Protein AF-A0A3M1EHS5-F1 (afdb_monomer)

Mean predicted aligned error: 15.4 Å

pLDDT: mean 73.5, std 22.52, range [25.28, 96.0]

Secondary structure (DSSP, 8-state):
---------------PPPP------PPPPPHHHHHHHHHHHHHHHHHHHHHHHHHHH-GGGGGS-HHHHHHHHHHHHHHHHHHHHHHHT--HHHHHHHHHHHHHHHHHHHHHHHHHHHHHHHHHHHS--HHHHHHHHHHHHHHHHHHHHHHHHHHSPPS--------TTS-SS-TTS----HHHHHHHIIIIIHHHHHHHHTS-HHHHHHHHHHHHHHHHHHHHHHHHHHHTSHHHHHHHHHHHHHHHHS-TTTTTTS-S-------------

Sequence (273 aa):
MGFVLGFTGFLIFRWVAFPSITLAGVDPLKESDIRMVLAVRNTADALRDEEFERISAEEDVKRLPFSETVIRIQYILQKTDEEACSKHGVRVDEYRRKLRRIVNVHERIILETAKEKLREELQRRRSMNDAEISAEAERQRASTEAWFQQIKAKTAPPKGGTPESRNPDIIIQDRKRRAVPKGYVDSLEQIVMQPMREKVASGKWKETFQQSNAARIEEIQGRIRKIDAQLTSPEMRQAALDRPAVLEVLDLQELQELPPSLVEDGSGIGAAE

Foldseek 3Di:
DDDDDDPDDDPPPPDDDDDDPDDDDDAADALVLLVLLVQLVVQLVVQLVVVVVVLVPDPVLVVDDPVVVVVVSLVSSVVSSVVSCVVSVHDSVSSQVSLLLLLLLLVLVVLVVVLVVLVVVLVVLVPQDLVNLVVVLVVVLVVLVVVVVVVCVVPDDDPDDDPPDDPPPPPDPPPPPPPDPPVVVVVCCVPPVVVVVVVSVPPCSSVVSVVVSVVVSVVSVVSSVVSVVVCPDPSNVSSVSNNVNSCVNDPSVNSVVRPNHDDDDDPDDDDDD

Structure (mmCIF, N/CA/C/O backbone):
data_AF-A0A3M1EHS5-F1
#
_entry.id   AF-A0A3M1EHS5-F1
#
loop_
_atom_site.group_PDB
_atom_site.id
_atom_site.type_symbol
_atom_site.label_atom_id
_atom_site.label_alt_id
_atom_site.label_comp_id
_atom_site.label_asym_id
_atom_site.label_entity_id
_atom_site.label_seq_id
_atom_site.pdbx_PDB_ins_code
_atom_site.Cartn_x
_atom_site.Cartn_y
_atom_site.Cartn_z
_atom_site.occupancy
_atom_site.B_iso_or_equiv
_atom_site.auth_seq_id
_atom_site.auth_comp_id
_atom_site.auth_asym_id
_atom_site.auth_atom_id
_atom_site.pdbx_PDB_model_num
ATOM 1 N N . MET A 1 1 ? 24.181 -19.195 -22.601 1.00 31.52 1 MET A N 1
ATOM 2 C CA . MET A 1 1 ? 24.112 -19.564 -21.172 1.00 31.52 1 MET A CA 1
ATOM 3 C C . MET A 1 1 ? 23.950 -18.287 -20.376 1.00 31.52 1 MET A C 1
ATOM 5 O O . MET A 1 1 ? 24.805 -17.418 -20.476 1.00 31.52 1 MET A O 1
ATOM 9 N N . GLY A 1 2 ? 22.792 -18.122 -19.740 1.00 31.62 2 GLY A N 1
ATOM 10 C CA . GLY A 1 2 ? 22.402 -16.889 -19.063 1.00 31.62 2 GLY A CA 1
ATOM 11 C C . GLY A 1 2 ? 22.805 -16.871 -17.593 1.00 31.62 2 GLY A C 1
ATOM 12 O O . GLY A 1 2 ? 22.810 -17.911 -16.947 1.00 31.62 2 GLY A O 1
ATOM 13 N N . PHE A 1 3 ? 23.070 -15.672 -17.080 1.00 25.70 3 PHE A N 1
ATOM 14 C CA . PHE A 1 3 ? 22.908 -15.345 -15.668 1.00 25.70 3 PHE A CA 1
ATOM 15 C C . PHE A 1 3 ? 22.264 -13.962 -15.563 1.00 25.70 3 PHE A C 1
ATOM 17 O O . PHE A 1 3 ? 22.856 -12.931 -15.884 1.00 25.70 3 PHE A O 1
ATOM 24 N N . VAL A 1 4 ? 20.997 -13.990 -15.160 1.00 28.59 4 VAL A N 1
ATOM 25 C CA . VAL A 1 4 ? 20.199 -12.858 -14.701 1.00 28.59 4 VAL A CA 1
ATOM 26 C C . VAL A 1 4 ? 20.479 -12.744 -13.206 1.00 28.59 4 VAL A C 1
ATOM 28 O O . VAL A 1 4 ? 20.116 -13.644 -12.454 1.00 28.59 4 VAL A O 1
ATOM 31 N N . LEU A 1 5 ? 21.135 -11.673 -12.762 1.00 29.03 5 LEU A N 1
ATOM 32 C CA . LEU A 1 5 ? 21.185 -11.330 -11.340 1.00 29.03 5 LEU A CA 1
ATOM 33 C C . LEU A 1 5 ? 20.206 -10.189 -11.100 1.00 29.03 5 LEU A C 1
ATOM 35 O O . LEU A 1 5 ? 20.521 -9.010 -11.251 1.00 29.03 5 LEU A O 1
ATOM 39 N N . GLY A 1 6 ? 18.982 -10.597 -10.775 1.00 25.38 6 GLY A N 1
ATOM 40 C CA . GLY A 1 6 ? 17.976 -9.742 -10.178 1.00 25.38 6 GLY A CA 1
ATOM 41 C C . GLY A 1 6 ? 18.378 -9.407 -8.747 1.00 25.38 6 GLY A C 1
ATOM 42 O O . GLY A 1 6 ? 18.556 -10.290 -7.914 1.00 25.38 6 GLY A O 1
ATOM 43 N N . PHE A 1 7 ? 18.485 -8.116 -8.458 1.00 25.50 7 PHE A N 1
ATOM 44 C CA . PHE A 1 7 ? 18.409 -7.604 -7.097 1.00 25.50 7 PHE A CA 1
ATOM 45 C C . PHE A 1 7 ? 16.929 -7.382 -6.772 1.00 25.50 7 PHE A C 1
ATOM 47 O O . PHE A 1 7 ? 16.398 -6.278 -6.870 1.00 25.50 7 PHE A O 1
ATOM 54 N N . THR A 1 8 ? 16.226 -8.460 -6.431 1.00 30.91 8 THR A N 1
ATOM 55 C CA . THR A 1 8 ? 14.919 -8.365 -5.781 1.00 30.91 8 THR A CA 1
ATOM 56 C C . THR A 1 8 ? 15.144 -8.228 -4.286 1.00 30.91 8 THR A C 1
ATOM 58 O O . THR A 1 8 ? 15.553 -9.178 -3.619 1.00 30.91 8 THR A O 1
ATOM 61 N N . GLY A 1 9 ? 14.878 -7.027 -3.771 1.00 26.64 9 GLY A N 1
ATOM 62 C CA . GLY A 1 9 ? 14.720 -6.785 -2.346 1.00 26.64 9 GLY A CA 1
ATOM 63 C C . GLY A 1 9 ? 13.692 -7.753 -1.767 1.00 26.64 9 GLY A C 1
ATOM 64 O O . GLY A 1 9 ? 12.555 -7.835 -2.234 1.00 26.64 9 GLY A O 1
ATOM 65 N N . PHE A 1 10 ? 14.132 -8.511 -0.773 1.00 25.55 10 PHE A N 1
ATOM 66 C CA . PHE A 1 10 ? 13.340 -9.481 -0.038 1.00 25.55 10 PHE A CA 1
ATOM 67 C C . PHE A 1 10 ? 12.400 -8.720 0.914 1.00 25.55 10 PHE A C 1
ATOM 69 O O . PHE A 1 10 ? 12.723 -8.475 2.071 1.00 25.55 10 PHE A O 1
ATOM 76 N N . LEU A 1 11 ? 11.240 -8.292 0.412 1.00 28.67 11 LEU A N 1
ATOM 77 C CA . LEU A 1 11 ? 10.081 -8.007 1.258 1.00 28.67 11 LEU A CA 1
ATOM 78 C C . LEU A 1 11 ? 9.355 -9.333 1.471 1.00 28.67 11 LEU A C 1
ATOM 80 O O . LEU A 1 11 ? 8.678 -9.838 0.574 1.00 28.67 11 LEU A O 1
ATOM 84 N N . ILE A 1 12 ? 9.529 -9.908 2.659 1.00 28.41 12 ILE A N 1
ATOM 85 C CA . ILE A 1 12 ? 8.776 -11.070 3.128 1.00 28.41 12 ILE A CA 1
ATOM 86 C C . ILE A 1 12 ? 7.333 -10.606 3.371 1.00 28.41 12 ILE A C 1
ATOM 88 O O . ILE A 1 12 ? 6.958 -10.249 4.481 1.00 28.41 12 ILE A O 1
ATOM 92 N N . PHE A 1 13 ? 6.513 -10.583 2.319 1.00 31.09 13 PHE A N 1
ATOM 93 C CA . PHE A 1 13 ? 5.059 -10.577 2.466 1.00 31.09 13 PHE A CA 1
ATOM 94 C C . PHE A 1 13 ? 4.630 -12.014 2.739 1.00 31.09 13 PHE A C 1
ATOM 96 O O . PHE A 1 13 ? 4.484 -12.828 1.827 1.00 31.09 13 PHE A O 1
ATOM 103 N N . ARG A 1 14 ? 4.490 -12.336 4.024 1.00 25.28 14 ARG A N 1
ATOM 104 C CA . ARG A 1 14 ? 3.914 -13.593 4.493 1.00 25.28 14 ARG A CA 1
ATOM 105 C C . ARG A 1 14 ? 2.424 -13.577 4.139 1.00 25.28 14 ARG A C 1
ATOM 107 O O . ARG A 1 14 ? 1.632 -12.912 4.793 1.00 25.28 14 ARG A O 1
ATOM 114 N N . TRP A 1 15 ? 2.068 -14.261 3.054 1.00 34.03 15 TRP A N 1
ATOM 115 C CA . TRP A 1 15 ? 0.682 -14.534 2.687 1.00 34.03 15 TRP A CA 1
ATOM 116 C C . TRP A 1 15 ? 0.094 -15.510 3.703 1.00 34.03 15 TRP A C 1
ATOM 118 O O . TRP A 1 15 ? 0.541 -16.651 3.795 1.00 34.03 15 TRP A O 1
ATOM 128 N N . VAL A 1 16 ? -0.910 -15.064 4.450 1.00 28.17 16 VAL A N 1
ATOM 129 C CA . VAL A 1 16 ? -1.854 -15.962 5.114 1.00 28.17 16 VAL A CA 1
ATOM 130 C C . VAL A 1 16 ? -3.106 -15.966 4.248 1.00 28.17 16 VAL A C 1
ATOM 132 O O . VAL A 1 16 ? -3.658 -14.914 3.932 1.00 28.17 16 VAL A O 1
ATOM 135 N N . ALA A 1 17 ? -3.497 -17.152 3.786 1.00 27.33 17 ALA A N 1
ATOM 136 C CA . ALA A 1 17 ? -4.746 -17.357 3.075 1.00 27.33 17 ALA A CA 1
ATOM 137 C C . ALA A 1 17 ? -5.906 -17.072 4.038 1.00 27.33 17 ALA A C 1
ATOM 139 O O . ALA A 1 17 ? -6.050 -17.746 5.056 1.00 27.33 17 ALA A O 1
ATOM 140 N N . PHE A 1 18 ? -6.706 -16.055 3.727 1.00 34.25 18 PHE A N 1
ATOM 141 C CA . PHE A 1 18 ? -7.906 -15.729 4.486 1.00 34.25 18 PHE A CA 1
ATOM 142 C C . PHE A 1 18 ? -9.071 -16.610 4.022 1.00 34.25 18 PHE A C 1
ATOM 144 O O . PHE A 1 18 ? -9.254 -16.781 2.811 1.00 34.25 18 PHE A O 1
ATOM 151 N N . PRO A 1 19 ? -9.898 -17.135 4.942 1.00 31.27 19 PRO A N 1
ATOM 152 C CA . PRO A 1 19 ? -11.177 -17.704 4.563 1.00 31.27 19 PRO A CA 1
ATOM 153 C C . PRO A 1 19 ? -12.039 -16.579 3.988 1.00 31.27 19 PRO A C 1
ATOM 155 O O . PRO A 1 19 ? -12.263 -15.546 4.621 1.00 31.27 19 PRO A O 1
ATOM 158 N N . SER A 1 20 ? -12.480 -16.769 2.748 1.00 31.52 20 SER A N 1
ATOM 159 C CA . SER A 1 20 ? -13.357 -15.852 2.035 1.00 31.52 20 SER A CA 1
ATOM 160 C C . SER A 1 20 ? -14.689 -15.742 2.776 1.00 31.52 20 SER A C 1
ATOM 162 O O . SER A 1 20 ? -15.567 -16.588 2.617 1.00 31.52 20 SER A O 1
ATOM 164 N N . ILE A 1 21 ? -14.854 -14.697 3.587 1.00 39.91 21 ILE A N 1
ATOM 165 C CA . ILE A 1 21 ? -16.174 -14.307 4.075 1.00 39.91 21 ILE A CA 1
ATOM 166 C C . ILE A 1 21 ? -16.879 -13.653 2.889 1.00 39.91 21 ILE A C 1
ATOM 168 O O . ILE A 1 21 ? -16.675 -12.483 2.572 1.00 39.91 21 ILE A O 1
ATOM 172 N N . THR A 1 22 ? -17.685 -14.444 2.191 1.00 40.56 22 THR A N 1
ATOM 173 C CA . THR A 1 22 ? -18.661 -13.964 1.216 1.00 40.56 22 THR A CA 1
ATOM 174 C C . THR A 1 22 ? -19.605 -12.981 1.905 1.00 40.56 22 THR A C 1
ATOM 176 O O . THR A 1 22 ? -20.510 -13.397 2.625 1.00 40.56 22 THR A O 1
ATOM 179 N N . LEU A 1 23 ? -19.405 -11.679 1.700 1.00 43.47 23 LEU A N 1
ATOM 180 C CA . LEU A 1 23 ? -20.359 -10.650 2.106 1.00 43.47 23 LEU A CA 1
ATOM 181 C C . LEU A 1 23 ? -21.097 -10.133 0.872 1.00 43.47 23 LEU A C 1
ATOM 183 O O . LEU A 1 23 ? -20.563 -9.393 0.048 1.00 43.47 23 LEU A O 1
ATOM 187 N N . ALA A 1 24 ? -22.345 -10.588 0.760 1.00 35.31 24 ALA A N 1
ATOM 188 C CA . ALA A 1 24 ? -23.395 -9.919 0.011 1.00 35.31 24 ALA A CA 1
ATOM 189 C C . ALA A 1 24 ? -23.532 -8.458 0.490 1.00 35.31 24 ALA A C 1
ATOM 191 O O . ALA A 1 24 ? -23.228 -8.162 1.644 1.00 35.31 24 ALA A O 1
ATOM 192 N N . GLY A 1 25 ? -23.960 -7.577 -0.421 1.00 48.78 25 GLY A N 1
ATOM 193 C CA . GLY A 1 25 ? -23.978 -6.113 -0.305 1.00 48.78 25 GLY A CA 1
ATOM 194 C C . GLY A 1 25 ? -24.127 -5.552 1.109 1.00 48.78 25 GLY A C 1
ATOM 195 O O . GLY A 1 25 ? -25.189 -5.648 1.717 1.00 48.78 25 GLY A O 1
ATOM 196 N N . VAL A 1 26 ? -23.051 -4.942 1.603 1.00 67.31 26 VAL A N 1
ATOM 197 C CA . VAL A 1 26 ? -23.036 -4.193 2.859 1.00 67.31 26 VAL A CA 1
ATOM 198 C C . VAL A 1 26 ? -23.202 -2.719 2.523 1.00 67.31 26 VAL A C 1
ATOM 200 O O . VAL A 1 26 ? -22.479 -2.193 1.671 1.00 67.31 26 VAL A O 1
ATOM 203 N N . ASP A 1 27 ? -24.128 -2.055 3.210 1.00 84.56 27 ASP A N 1
ATOM 204 C CA . ASP A 1 27 ? -24.331 -0.614 3.075 1.00 84.56 27 ASP A CA 1
ATOM 205 C C . ASP A 1 27 ? -23.011 0.155 3.273 1.00 84.56 27 ASP A C 1
ATOM 207 O O . ASP A 1 27 ? -22.198 -0.232 4.132 1.00 84.56 27 ASP A O 1
ATOM 211 N N . PRO A 1 28 ? -22.777 1.237 2.506 1.00 89.44 28 PRO A N 1
ATOM 212 C CA . PRO A 1 28 ? -21.617 2.102 2.689 1.00 89.44 28 PRO A CA 1
ATOM 213 C C . PRO A 1 28 ? -21.487 2.593 4.134 1.00 89.44 28 PRO A C 1
ATOM 215 O O . PRO A 1 28 ? -22.490 2.760 4.833 1.00 89.44 28 PRO A O 1
ATOM 218 N N . LEU A 1 29 ? -20.251 2.826 4.584 1.00 92.50 29 LEU A N 1
ATOM 219 C CA . LEU A 1 29 ? -20.015 3.462 5.882 1.00 92.50 29 LEU A CA 1
ATOM 220 C C . LEU A 1 29 ? -20.708 4.825 5.942 1.00 92.50 29 LEU A C 1
ATOM 222 O O . LEU A 1 29 ? -20.673 5.594 4.982 1.00 92.50 29 LEU A O 1
ATOM 226 N N . LYS A 1 30 ? -21.309 5.131 7.091 1.00 93.69 30 LYS A N 1
ATOM 227 C CA . LYS A 1 30 ? -21.865 6.454 7.383 1.00 93.69 30 LYS A CA 1
ATOM 228 C C . LYS A 1 30 ? -20.854 7.293 8.153 1.00 93.69 30 LYS A C 1
ATOM 230 O O . LYS A 1 30 ? -20.001 6.764 8.862 1.00 93.69 30 LYS A O 1
ATOM 235 N N . GLU A 1 31 ? -21.027 8.608 8.116 1.00 92.00 31 GLU A N 1
ATOM 236 C CA . GLU A 1 31 ? -20.248 9.546 8.929 1.00 92.00 31 GLU A CA 1
ATOM 237 C C . GLU A 1 31 ? -20.241 9.165 10.423 1.00 92.00 31 GLU A C 1
ATOM 239 O O . GLU A 1 31 ? -19.197 9.155 11.076 1.00 92.00 31 GLU A O 1
ATOM 244 N N . SER A 1 32 ? -21.401 8.765 10.958 1.00 92.44 32 SER A N 1
ATOM 245 C CA . SER A 1 32 ? -21.543 8.309 12.345 1.00 92.44 32 SER A CA 1
ATOM 246 C C . SER A 1 32 ? -20.693 7.077 12.662 1.00 92.44 32 SER A C 1
ATOM 248 O O . SER A 1 32 ? -20.201 6.949 13.780 1.00 92.44 32 SER A O 1
ATOM 250 N N . ASP A 1 33 ? -20.506 6.179 11.690 1.00 92.75 33 ASP A N 1
ATOM 251 C CA . ASP A 1 33 ? -19.672 4.989 11.859 1.00 92.75 33 ASP A CA 1
ATOM 252 C C . ASP A 1 33 ? -18.201 5.373 11.988 1.00 92.75 33 ASP A C 1
ATOM 254 O O . ASP A 1 33 ? -17.496 4.838 12.839 1.00 92.75 33 ASP A O 1
ATOM 258 N N . ILE A 1 34 ? -17.755 6.328 11.172 1.00 91.88 34 ILE A N 1
ATOM 259 C CA . ILE A 1 34 ? -16.370 6.802 11.166 1.00 91.88 34 ILE A CA 1
ATOM 260 C C . ILE A 1 34 ? -16.072 7.553 12.462 1.00 91.88 34 ILE A C 1
ATOM 262 O O . ILE A 1 34 ? -15.092 7.244 13.135 1.00 91.88 34 ILE A O 1
ATOM 266 N N . ARG A 1 35 ? -16.956 8.470 12.876 1.00 90.88 35 ARG A N 1
ATOM 267 C CA . ARG A 1 35 ? -16.815 9.199 14.148 1.00 90.88 35 ARG A CA 1
ATOM 268 C C . ARG A 1 35 ? -16.790 8.260 15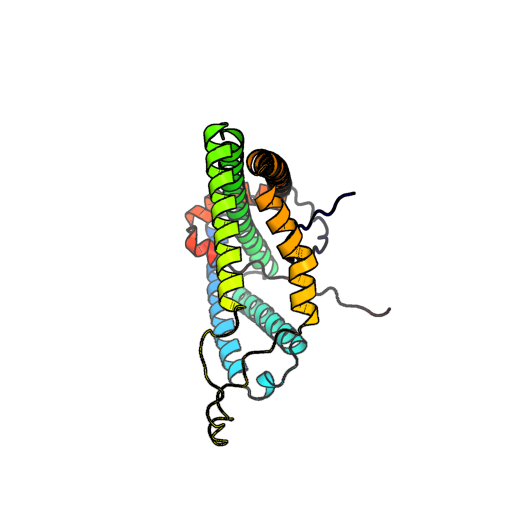.352 1.00 90.88 35 ARG A C 1
ATOM 270 O O . ARG A 1 35 ? -15.994 8.467 16.263 1.00 90.88 35 ARG A O 1
ATOM 277 N N . MET A 1 36 ? -17.620 7.216 15.346 1.00 94.38 36 MET A N 1
ATOM 278 C CA . MET A 1 36 ? -17.604 6.195 16.393 1.00 94.38 36 MET A CA 1
ATOM 279 C C . MET A 1 36 ? -16.271 5.438 16.426 1.00 94.38 36 MET A C 1
ATOM 281 O O . MET A 1 36 ? -15.685 5.304 17.498 1.00 94.38 36 MET A O 1
ATOM 285 N N . VAL A 1 37 ? -15.750 5.012 15.269 1.00 92.38 37 VAL A N 1
ATOM 286 C CA . VAL A 1 37 ? -14.436 4.354 15.196 1.00 92.38 37 VAL A CA 1
ATOM 287 C C . VAL A 1 37 ? -13.334 5.263 15.737 1.00 92.38 37 VAL A C 1
ATOM 289 O O . VAL A 1 37 ? -12.512 4.802 16.523 1.00 92.38 37 VAL A O 1
ATOM 292 N N . LEU A 1 38 ? -13.328 6.547 15.376 1.00 90.00 38 LEU A N 1
ATOM 293 C CA . LEU A 1 38 ? -12.324 7.499 15.858 1.00 90.00 38 LEU A CA 1
ATOM 294 C C . LEU A 1 38 ? -12.420 7.738 17.368 1.00 90.00 38 LEU A C 1
ATOM 296 O O . LEU A 1 38 ? -11.396 7.761 18.043 1.00 90.00 38 LEU A O 1
ATOM 300 N N . ALA A 1 39 ? -13.628 7.860 17.919 1.00 89.94 39 ALA A N 1
ATOM 301 C CA . ALA A 1 39 ? -13.821 8.043 19.356 1.00 89.94 39 ALA A CA 1
ATOM 302 C C . ALA A 1 39 ? -13.305 6.841 20.167 1.00 89.94 39 ALA A C 1
ATOM 304 O O . ALA A 1 39 ? -12.566 7.015 21.144 1.00 89.94 39 ALA A O 1
ATOM 305 N N . VAL A 1 40 ? -13.648 5.623 19.728 1.00 91.31 40 VAL A N 1
ATOM 306 C C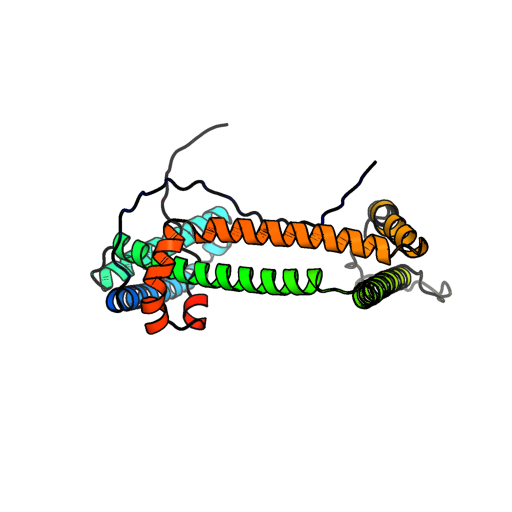A . VAL A 1 40 ? -13.156 4.380 20.338 1.00 91.31 40 VAL A CA 1
ATOM 307 C C . VAL A 1 40 ? -11.640 4.290 20.204 1.00 91.31 40 VAL A C 1
ATOM 309 O O . VAL A 1 40 ? -10.961 4.071 21.203 1.00 91.31 40 VAL A O 1
ATOM 312 N N . ARG A 1 41 ? -11.100 4.532 19.005 1.00 89.25 41 ARG A N 1
ATOM 313 C CA . ARG A 1 41 ? -9.659 4.498 18.738 1.00 89.25 41 ARG A CA 1
ATOM 314 C C . ARG A 1 41 ? -8.896 5.466 19.637 1.00 89.25 41 ARG A C 1
ATOM 316 O O . ARG A 1 41 ? -7.968 5.036 20.301 1.00 89.25 41 ARG A O 1
ATOM 323 N N . ASN A 1 42 ? -9.296 6.733 19.705 1.00 89.06 42 ASN A N 1
ATOM 324 C CA . ASN A 1 42 ? -8.598 7.736 20.514 1.00 89.06 42 ASN A CA 1
ATOM 325 C C . ASN A 1 42 ? -8.577 7.351 22.000 1.00 89.06 42 ASN A C 1
ATOM 327 O O . ASN A 1 42 ? -7.605 7.608 22.703 1.00 89.06 42 ASN A O 1
ATOM 331 N N . THR A 1 43 ? -9.640 6.695 22.473 1.00 91.00 43 THR A N 1
ATOM 332 C CA . THR A 1 43 ? -9.695 6.165 23.841 1.00 91.00 43 THR A CA 1
ATOM 333 C C . THR A 1 43 ? -8.781 4.953 24.007 1.00 91.00 43 THR A C 1
ATOM 335 O O . THR A 1 43 ? -8.089 4.855 25.014 1.00 91.00 43 THR A O 1
ATOM 338 N N . ALA A 1 44 ? -8.752 4.044 23.030 1.00 89.31 44 ALA A N 1
ATOM 339 C CA . ALA A 1 44 ? -7.857 2.892 23.040 1.00 89.31 44 ALA A CA 1
ATOM 340 C C . ALA A 1 44 ? -6.384 3.325 22.991 1.00 89.31 44 ALA A C 1
ATOM 342 O O . ALA A 1 44 ? -5.585 2.798 23.751 1.00 89.31 44 ALA A O 1
ATOM 343 N N . ASP A 1 45 ? -6.036 4.305 22.154 1.00 88.44 45 ASP A N 1
ATOM 344 C CA . ASP A 1 45 ? -4.680 4.848 22.025 1.00 88.44 45 ASP A CA 1
ATOM 345 C C . ASP A 1 45 ? -4.218 5.490 23.344 1.00 88.44 45 ASP A C 1
ATOM 347 O O . ASP A 1 45 ? -3.153 5.134 23.839 1.00 88.44 45 ASP A O 1
ATOM 351 N N . ALA A 1 46 ? -5.062 6.294 24.000 1.00 88.56 46 ALA A N 1
ATOM 352 C CA . ALA A 1 46 ? -4.750 6.832 25.328 1.00 88.56 46 ALA A CA 1
ATOM 353 C C . ALA A 1 46 ? -4.509 5.726 26.376 1.00 88.56 46 ALA A C 1
ATOM 355 O O . ALA A 1 46 ? -3.543 5.780 27.134 1.00 88.56 46 ALA A O 1
ATOM 356 N N . LEU A 1 47 ? -5.349 4.683 26.389 1.00 88.88 47 LEU A N 1
ATOM 357 C CA . LEU A 1 47 ? -5.178 3.546 27.302 1.00 88.88 47 LEU A CA 1
ATOM 358 C C . LEU A 1 47 ? -3.916 2.728 26.998 1.00 88.88 47 LEU A C 1
ATOM 360 O O . LEU A 1 47 ? -3.287 2.200 27.913 1.00 88.88 47 LEU A O 1
ATOM 364 N N . ARG A 1 48 ? -3.543 2.599 25.721 1.00 88.94 48 ARG A N 1
ATOM 365 C CA . ARG A 1 48 ? -2.311 1.916 25.304 1.00 88.94 48 ARG A CA 1
ATOM 366 C C . ARG A 1 48 ? -1.088 2.679 25.759 1.00 88.94 48 ARG A C 1
ATOM 368 O O . ARG A 1 48 ? -0.175 2.044 26.270 1.00 88.94 48 ARG A O 1
ATOM 375 N N . ASP A 1 49 ? -1.078 3.996 25.594 1.00 87.50 49 ASP A N 1
ATOM 376 C CA . ASP A 1 49 ? 0.039 4.833 26.018 1.00 87.50 49 ASP A CA 1
ATOM 377 C C . ASP A 1 49 ? 0.255 4.712 27.535 1.00 87.50 49 ASP A C 1
ATOM 379 O O . ASP A 1 49 ? 1.366 4.406 27.967 1.00 87.50 49 ASP A O 1
ATOM 383 N N . GLU A 1 50 ? -0.813 4.791 28.337 1.00 88.69 50 GLU A N 1
ATOM 384 C CA . GLU A 1 50 ? -0.755 4.567 29.791 1.00 88.69 50 GLU A CA 1
ATOM 385 C C . GLU A 1 50 ? -0.218 3.165 30.155 1.00 88.69 50 GLU A C 1
ATOM 387 O O . GLU A 1 50 ? 0.626 3.003 31.044 1.00 88.69 50 GLU A O 1
ATOM 392 N N . GLU A 1 51 ? -0.690 2.122 29.465 1.00 86.50 51 GLU A N 1
ATOM 393 C CA . GLU A 1 51 ? -0.268 0.736 29.694 1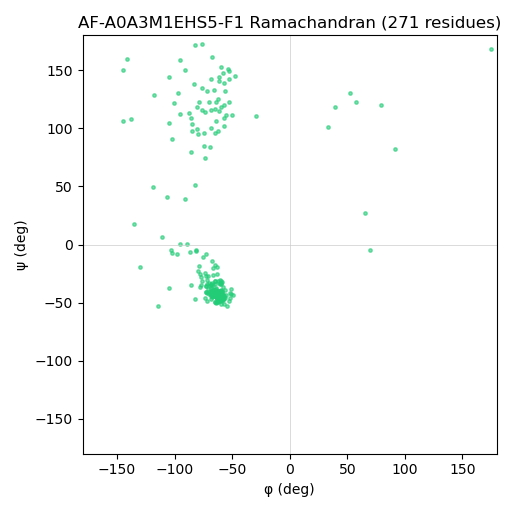.00 86.50 51 GLU A CA 1
ATOM 394 C C . GLU A 1 51 ? 1.186 0.485 29.262 1.00 86.50 51 GLU A C 1
ATOM 396 O O . GLU A 1 51 ? 1.935 -0.204 29.965 1.00 86.50 51 GLU A O 1
ATOM 401 N N . PHE A 1 52 ? 1.621 1.060 28.139 1.00 84.94 52 PHE A N 1
ATOM 402 C CA . PHE A 1 52 ? 2.999 0.964 27.668 1.00 84.94 52 PHE A CA 1
ATOM 403 C C . PHE A 1 52 ? 3.960 1.729 28.571 1.00 84.94 52 PHE A C 1
ATOM 405 O O . PHE A 1 52 ? 5.034 1.203 28.872 1.00 84.94 52 PHE A O 1
ATOM 412 N N . GLU A 1 53 ? 3.583 2.909 29.063 1.00 86.00 53 GLU A N 1
ATOM 413 C CA . GLU A 1 53 ? 4.369 3.639 30.057 1.00 86.00 53 GLU A CA 1
ATOM 414 C C . GLU A 1 53 ? 4.549 2.806 31.328 1.00 86.00 53 GLU A C 1
ATOM 416 O O . GLU A 1 53 ? 5.688 2.595 31.764 1.00 86.00 53 GLU A O 1
ATOM 421 N N . ARG A 1 54 ? 3.462 2.229 31.862 1.00 85.12 54 ARG A N 1
ATOM 422 C CA . ARG A 1 54 ? 3.516 1.356 33.045 1.00 85.12 54 ARG A CA 1
ATOM 423 C C . ARG A 1 54 ? 4.467 0.177 32.843 1.00 85.12 54 ARG A C 1
ATOM 425 O O . ARG A 1 54 ? 5.292 -0.110 33.704 1.00 85.12 54 ARG A O 1
ATOM 432 N N . ILE A 1 55 ? 4.383 -0.481 31.692 1.00 82.62 55 ILE A N 1
ATOM 433 C CA . ILE A 1 55 ? 5.191 -1.661 31.360 1.00 82.62 55 ILE A CA 1
ATOM 434 C C . ILE A 1 55 ? 6.652 -1.295 31.091 1.00 82.62 55 ILE A C 1
ATOM 436 O O . ILE A 1 55 ? 7.551 -2.055 31.441 1.00 82.62 55 ILE A O 1
ATOM 440 N N . SER A 1 56 ? 6.920 -0.123 30.517 1.00 78.38 56 SER A N 1
ATOM 441 C CA . SER A 1 56 ? 8.288 0.361 30.297 1.00 78.38 56 SER A CA 1
ATOM 442 C C . SER A 1 56 ? 9.036 0.661 31.606 1.00 78.38 56 SER A C 1
ATOM 444 O O . SER A 1 56 ? 10.270 0.574 31.649 1.00 78.38 56 SER A O 1
ATOM 446 N N . ALA A 1 57 ? 8.289 0.973 32.673 1.00 81.25 57 ALA A N 1
ATOM 447 C CA . ALA A 1 57 ? 8.806 1.188 34.019 1.00 81.25 57 ALA A CA 1
ATOM 448 C C . ALA A 1 57 ? 9.115 -0.124 34.770 1.00 81.25 57 ALA A C 1
ATOM 450 O O . ALA A 1 57 ? 9.887 -0.106 35.728 1.00 81.25 57 ALA A O 1
ATOM 451 N N . GLU A 1 58 ? 8.572 -1.264 34.332 1.00 82.38 58 GLU A N 1
ATOM 452 C CA . GLU A 1 58 ? 8.862 -2.577 34.914 1.00 82.38 58 GLU A CA 1
ATOM 453 C C . GLU A 1 58 ? 10.246 -3.083 34.449 1.00 82.38 58 GLU A C 1
ATOM 455 O O . GLU A 1 58 ? 10.471 -3.362 33.268 1.00 82.38 58 GLU A O 1
ATOM 460 N N . GLU A 1 59 ? 11.198 -3.239 35.378 1.00 65.06 59 GLU A N 1
ATOM 461 C CA . GLU A 1 59 ? 12.561 -3.716 35.070 1.00 65.06 59 GLU A CA 1
ATOM 462 C C . GLU A 1 59 ? 12.589 -5.120 34.443 1.00 65.06 59 GLU A C 1
ATOM 464 O O . GLU A 1 59 ? 13.450 -5.413 33.606 1.00 65.06 59 GLU A O 1
ATOM 469 N N . ASP A 1 60 ? 11.620 -5.964 34.795 1.00 70.25 60 ASP A N 1
ATOM 470 C CA . ASP A 1 60 ? 11.530 -7.352 34.341 1.00 70.25 60 ASP A CA 1
ATOM 471 C C . ASP A 1 60 ? 11.155 -7.469 32.857 1.00 70.25 60 ASP A C 1
ATOM 473 O O . ASP A 1 60 ? 11.579 -8.406 32.178 1.00 70.25 60 ASP A O 1
ATOM 477 N N . VAL A 1 61 ? 10.447 -6.479 32.302 1.00 64.31 61 VAL A N 1
ATOM 478 C CA . VAL A 1 61 ? 10.021 -6.477 30.891 1.00 64.31 61 VAL A CA 1
ATOM 479 C C . VAL A 1 61 ? 11.214 -6.359 29.948 1.00 64.31 61 VAL A C 1
ATOM 481 O O . VAL A 1 61 ? 11.227 -6.969 28.879 1.00 64.31 61 VAL A O 1
ATOM 484 N N . LYS A 1 62 ? 12.266 -5.643 30.365 1.00 68.44 62 LYS A N 1
ATOM 485 C CA . LYS A 1 62 ? 13.509 -5.488 29.589 1.00 68.44 62 LYS A CA 1
ATOM 486 C C . LYS A 1 62 ? 14.297 -6.794 29.461 1.00 68.44 62 LYS A C 1
ATOM 488 O O . LYS A 1 62 ? 15.218 -6.865 28.650 1.00 68.44 62 LYS A O 1
ATOM 493 N N . ARG A 1 63 ? 13.964 -7.805 30.270 1.00 77.94 63 ARG A N 1
ATOM 494 C CA . ARG A 1 63 ? 14.616 -9.121 30.284 1.00 77.94 63 ARG A CA 1
ATOM 495 C C . ARG A 1 63 ? 13.792 -10.204 29.586 1.00 77.94 63 ARG A C 1
ATOM 497 O O . ARG A 1 63 ? 14.292 -11.320 29.448 1.00 77.94 63 ARG A O 1
ATOM 504 N N . LEU A 1 64 ? 12.572 -9.892 29.139 1.00 79.38 64 LEU A N 1
ATOM 505 C CA . LEU A 1 64 ? 11.726 -10.852 28.437 1.00 79.38 64 LEU A CA 1
ATOM 506 C C . LEU A 1 64 ? 12.305 -11.190 27.049 1.00 79.38 64 LEU A C 1
ATOM 508 O O . LEU A 1 64 ? 12.816 -10.307 26.352 1.00 79.38 64 LEU A O 1
ATOM 512 N N . PRO A 1 65 ? 12.206 -12.455 26.605 1.00 86.06 65 PRO A N 1
ATOM 513 C CA . PRO A 1 65 ? 12.436 -12.829 25.218 1.00 86.06 65 PRO A CA 1
ATOM 514 C C . PRO A 1 65 ? 11.503 -12.067 24.272 1.00 86.06 65 PRO A C 1
ATOM 516 O O . PRO A 1 65 ? 10.335 -11.840 24.581 1.00 86.06 65 PRO A O 1
ATOM 519 N N . PHE A 1 66 ? 11.983 -11.768 23.061 1.00 79.75 66 PHE A N 1
ATOM 520 C CA . PHE A 1 66 ? 11.214 -11.041 22.041 1.00 79.75 66 PHE A CA 1
ATOM 521 C C . PHE A 1 66 ? 9.816 -11.634 21.785 1.00 79.75 66 PHE A C 1
ATOM 523 O O . PHE A 1 66 ? 8.851 -10.892 21.618 1.00 79.75 66 PHE A O 1
ATOM 530 N N . SER A 1 67 ? 9.682 -12.963 21.787 1.00 82.19 67 SER A N 1
ATOM 531 C CA . SER A 1 67 ? 8.393 -13.641 21.606 1.00 82.19 67 SER A CA 1
ATOM 532 C C . SER A 1 67 ? 7.384 -13.315 22.712 1.00 82.19 67 SER A C 1
ATOM 534 O O . SER A 1 67 ? 6.214 -13.095 22.417 1.00 82.19 67 SER A O 1
ATOM 536 N N . GLU A 1 68 ? 7.826 -13.240 23.968 1.00 83.50 68 GLU A N 1
ATOM 537 C CA . GLU A 1 68 ? 6.967 -12.878 25.102 1.00 83.50 68 GLU A CA 1
ATOM 538 C C . GLU A 1 68 ? 6.618 -11.390 25.084 1.00 83.50 68 GLU A C 1
ATOM 540 O O . GLU A 1 68 ? 5.479 -11.023 25.369 1.00 83.50 68 GLU A O 1
ATOM 545 N N . THR A 1 69 ? 7.553 -10.531 24.661 1.00 81.25 69 THR A N 1
ATOM 546 C CA . THR A 1 69 ? 7.275 -9.107 24.435 1.00 81.25 69 THR A CA 1
ATOM 547 C C . THR A 1 69 ? 6.165 -8.915 23.401 1.00 81.25 69 THR A C 1
ATOM 549 O O . THR A 1 69 ? 5.238 -8.146 23.639 1.00 81.25 69 THR A O 1
ATOM 552 N N . VAL A 1 70 ? 6.210 -9.641 22.277 1.00 81.00 70 VAL A N 1
ATOM 553 C CA . VAL A 1 70 ? 5.180 -9.560 21.226 1.00 81.00 70 VAL A CA 1
ATOM 554 C C . VAL A 1 70 ? 3.814 -10.020 21.739 1.00 81.00 70 VAL A C 1
ATOM 556 O O . VAL A 1 70 ? 2.830 -9.314 21.526 1.00 81.00 70 VAL A O 1
ATOM 559 N N . ILE A 1 71 ? 3.745 -11.152 22.449 1.00 83.50 71 ILE A N 1
ATOM 560 C CA . ILE A 1 71 ? 2.489 -11.656 23.037 1.00 83.50 71 ILE A CA 1
ATOM 561 C C . ILE A 1 71 ? 1.907 -10.630 24.015 1.00 83.50 71 ILE A C 1
ATOM 563 O O . ILE A 1 71 ? 0.710 -10.344 23.988 1.00 83.50 71 ILE A O 1
ATOM 567 N N . ARG A 1 72 ? 2.754 -10.033 24.859 1.00 82.69 72 ARG A N 1
ATOM 568 C CA . ARG A 1 72 ? 2.320 -9.035 25.838 1.00 82.69 72 ARG A CA 1
ATOM 569 C C . ARG A 1 72 ? 1.814 -7.757 25.168 1.00 82.69 72 ARG A C 1
ATOM 571 O O . ARG A 1 72 ? 0.784 -7.238 25.585 1.00 82.69 72 ARG A O 1
ATOM 578 N N . ILE A 1 73 ? 2.476 -7.288 24.108 1.00 83.94 73 ILE A N 1
ATOM 579 C CA . ILE A 1 73 ? 2.001 -6.155 23.297 1.00 83.94 73 ILE A CA 1
ATOM 580 C C . ILE A 1 73 ? 0.632 -6.464 22.683 1.00 83.94 73 ILE A C 1
ATOM 582 O O . ILE A 1 73 ? -0.277 -5.647 22.795 1.00 83.94 73 ILE A O 1
ATOM 586 N N . GLN A 1 74 ? 0.453 -7.645 22.087 1.00 82.44 74 GLN A N 1
ATOM 587 C CA . GLN A 1 74 ? -0.834 -8.054 21.513 1.00 82.44 74 GLN A CA 1
ATOM 588 C C . GLN A 1 74 ? -1.951 -8.070 22.560 1.00 82.44 74 GLN A C 1
ATOM 590 O O . GLN A 1 74 ? -3.030 -7.540 22.307 1.00 82.44 74 GLN A O 1
ATOM 595 N N . TYR A 1 75 ? -1.672 -8.601 23.752 1.00 87.12 75 TYR A N 1
ATOM 596 C CA . TYR A 1 75 ? -2.628 -8.601 24.856 1.00 87.12 75 TYR A CA 1
ATOM 597 C C . TYR A 1 75 ? -3.040 -7.182 25.276 1.00 87.12 75 TYR A C 1
ATOM 599 O O . TYR A 1 75 ? -4.225 -6.926 25.477 1.00 87.12 75 TYR A O 1
ATOM 607 N N . ILE A 1 76 ? -2.093 -6.241 25.371 1.00 8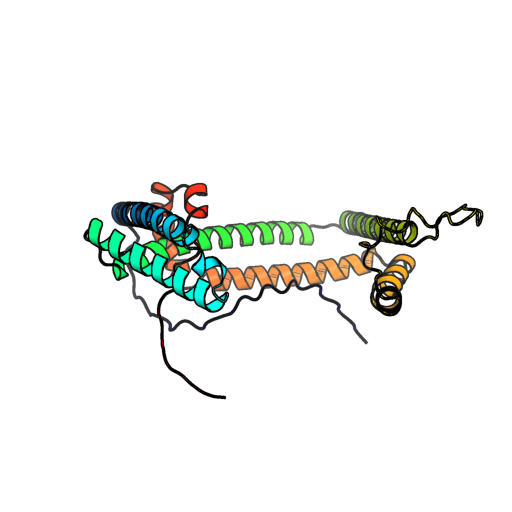5.62 76 ILE A N 1
ATOM 608 C CA . ILE A 1 76 ? -2.398 -4.834 25.689 1.00 85.62 76 ILE A CA 1
ATOM 609 C C . ILE A 1 76 ? -3.294 -4.229 24.611 1.00 85.62 76 ILE A C 1
ATOM 611 O O . ILE A 1 76 ? -4.306 -3.611 24.936 1.00 85.62 76 ILE A O 1
ATOM 615 N N . LEU A 1 77 ? -2.958 -4.425 23.334 1.00 84.75 77 LEU A N 1
ATOM 616 C CA . LEU A 1 77 ? -3.753 -3.905 22.219 1.00 84.75 77 LEU A CA 1
ATOM 617 C C . LEU A 1 77 ? -5.193 -4.432 22.265 1.00 84.75 77 LEU A C 1
ATOM 619 O O . LEU A 1 77 ? -6.131 -3.646 22.161 1.00 84.75 77 LEU A O 1
ATOM 623 N N . GLN A 1 78 ? -5.368 -5.735 22.495 1.00 87.12 78 GLN A N 1
ATOM 624 C CA . GLN A 1 78 ? -6.689 -6.346 22.616 1.00 87.12 78 GLN A CA 1
ATOM 625 C C . GLN A 1 78 ? -7.463 -5.810 23.828 1.00 87.12 78 GLN A C 1
ATOM 627 O O . GLN A 1 78 ? -8.596 -5.357 23.684 1.00 87.12 78 GLN A O 1
ATOM 632 N N . LYS A 1 79 ? -6.845 -5.810 25.014 1.00 91.31 79 LYS A N 1
ATOM 633 C CA . LYS A 1 79 ? -7.480 -5.355 26.259 1.00 91.31 79 LYS A CA 1
ATOM 634 C C . LYS A 1 79 ? -7.922 -3.890 26.171 1.00 91.31 79 LYS A C 1
ATOM 636 O O . LYS A 1 79 ? -9.015 -3.543 26.610 1.00 91.31 79 LYS A O 1
ATOM 641 N N . THR A 1 80 ? -7.074 -3.028 25.615 1.00 89.69 80 THR A N 1
ATOM 642 C CA . THR A 1 80 ? -7.360 -1.590 25.480 1.00 89.69 80 THR A CA 1
ATOM 643 C C . THR A 1 80 ? -8.467 -1.313 24.465 1.00 89.69 80 THR A C 1
ATOM 645 O O . THR A 1 80 ? -9.296 -0.438 24.711 1.00 89.69 80 THR A O 1
ATOM 648 N N . ASP A 1 81 ? -8.552 -2.091 23.380 1.00 88.25 81 ASP A N 1
ATOM 649 C CA . ASP A 1 81 ? -9.691 -2.043 22.455 1.00 88.25 81 ASP A CA 1
ATOM 650 C C . ASP A 1 81 ? -10.998 -2.458 23.134 1.00 88.25 81 ASP A C 1
ATOM 652 O O . ASP A 1 81 ? -12.013 -1.779 22.974 1.00 88.25 81 ASP A O 1
ATOM 656 N N . GLU A 1 82 ? -10.986 -3.559 23.890 1.00 91.88 82 GLU A N 1
ATOM 657 C CA . GLU A 1 82 ? -12.154 -4.058 24.624 1.00 91.88 82 GLU A CA 1
ATOM 658 C C . GLU A 1 82 ? -12.649 -3.029 25.650 1.00 91.88 82 GLU A C 1
ATOM 660 O O . GLU A 1 82 ? -13.844 -2.722 25.708 1.00 91.88 82 GLU A O 1
ATOM 665 N N . GLU A 1 83 ? -11.729 -2.434 26.411 1.00 93.75 83 GLU A N 1
ATOM 666 C CA . GLU A 1 83 ? -12.050 -1.403 27.396 1.00 93.75 83 GLU A CA 1
ATOM 667 C C . GLU A 1 83 ? -12.584 -0.123 26.737 1.00 93.75 83 GLU A C 1
ATOM 669 O O . GLU A 1 83 ? -13.597 0.428 27.178 1.00 93.75 83 GLU A O 1
ATOM 674 N N . ALA A 1 84 ? -11.953 0.339 25.654 1.00 92.88 84 ALA A N 1
ATOM 675 C CA . ALA A 1 84 ? -12.424 1.499 24.907 1.00 92.88 84 ALA A CA 1
ATOM 676 C C . ALA A 1 84 ? -13.821 1.257 24.318 1.00 92.88 84 ALA A C 1
ATOM 678 O O . ALA A 1 84 ? -14.712 2.091 24.476 1.00 92.88 84 ALA A O 1
ATOM 679 N N . CYS A 1 85 ? -14.054 0.095 23.708 1.00 93.06 85 CYS A N 1
ATOM 680 C CA . CYS A 1 85 ? -15.368 -0.290 23.197 1.00 93.06 85 CYS A CA 1
ATOM 681 C C . CYS A 1 85 ? -16.429 -0.275 24.306 1.00 93.06 85 CYS A C 1
ATOM 683 O O . CYS A 1 85 ? -17.505 0.299 24.121 1.00 93.06 85 CYS A O 1
ATOM 685 N N . SER A 1 86 ? -16.104 -0.820 25.484 1.00 95.31 86 SER A N 1
ATOM 686 C CA . SER A 1 86 ? -16.996 -0.794 26.647 1.00 95.31 86 SER A CA 1
ATOM 687 C C . SER A 1 86 ? -17.330 0.631 27.100 1.00 95.31 86 SER A C 1
ATOM 689 O O . SER A 1 86 ? -18.482 0.894 27.440 1.00 95.31 86 SER A O 1
ATOM 691 N N . LYS A 1 87 ? -16.363 1.561 27.090 1.00 95.38 87 LYS A N 1
ATOM 692 C CA . LYS A 1 87 ? -16.580 2.973 27.473 1.00 95.38 87 LYS A CA 1
ATOM 693 C C . LYS A 1 87 ? -17.528 3.709 26.525 1.00 95.38 87 LYS A C 1
ATOM 695 O O . LYS A 1 87 ? -18.271 4.580 26.967 1.00 95.38 87 LYS A O 1
ATOM 700 N N . HIS A 1 88 ? -17.529 3.337 25.247 1.00 93.94 88 HIS A N 1
ATOM 701 C CA . HIS A 1 88 ? -18.390 3.939 24.222 1.00 93.94 88 HIS A CA 1
ATOM 702 C C . HIS A 1 88 ? -19.694 3.167 23.977 1.00 93.94 88 HIS A C 1
ATOM 704 O O . HIS A 1 88 ? -20.489 3.570 23.133 1.00 93.94 88 HIS A O 1
ATOM 710 N N . GLY A 1 89 ? -19.935 2.064 24.696 1.00 95.06 89 GLY A N 1
ATOM 711 C CA . GLY A 1 89 ? -21.118 1.220 24.493 1.00 95.06 89 GLY A CA 1
ATOM 712 C C . GLY A 1 89 ? -21.148 0.526 23.126 1.00 95.06 89 GLY A C 1
ATOM 713 O O . GLY A 1 89 ? -22.223 0.229 22.606 1.00 95.06 89 GLY A O 1
ATOM 714 N N . VAL A 1 90 ? -19.978 0.285 22.529 1.00 93.62 90 VAL A N 1
ATOM 715 C CA . VAL A 1 90 ? -19.813 -0.309 21.197 1.00 93.62 90 VAL A CA 1
ATOM 716 C C . VAL A 1 90 ? -19.366 -1.761 21.335 1.00 93.62 90 VAL A C 1
ATOM 718 O O . VAL A 1 90 ? -18.580 -2.109 22.212 1.00 93.62 90 VAL A O 1
ATOM 721 N N . ARG A 1 91 ? -19.841 -2.637 20.446 1.00 93.31 91 ARG A N 1
ATOM 722 C CA . ARG A 1 91 ? -19.328 -4.010 20.367 1.00 93.31 91 ARG A CA 1
ATOM 723 C C . ARG A 1 91 ? -17.966 -4.039 19.682 1.00 93.31 91 ARG A C 1
ATOM 725 O O . ARG A 1 91 ? -17.811 -3.490 18.594 1.00 93.31 91 ARG A O 1
ATOM 732 N N . VAL A 1 92 ? -17.025 -4.783 20.252 1.00 89.19 92 VAL A N 1
ATOM 733 C CA . VAL A 1 92 ? -15.659 -4.906 19.722 1.00 89.19 92 VAL A CA 1
ATOM 734 C C . VAL A 1 92 ? -15.644 -5.413 18.271 1.00 89.19 92 VAL A C 1
ATOM 736 O O . VAL A 1 92 ? -15.004 -4.803 17.416 1.00 89.19 92 VAL A O 1
ATOM 739 N N . ASP A 1 93 ? -16.442 -6.438 17.947 1.00 88.12 93 ASP A N 1
ATOM 740 C CA . ASP A 1 93 ? -16.579 -6.950 16.570 1.00 88.12 93 ASP A CA 1
ATOM 741 C C . ASP A 1 93 ? -17.057 -5.883 15.575 1.00 88.12 93 ASP A C 1
ATOM 743 O O . ASP A 1 93 ? -16.682 -5.886 14.400 1.00 88.12 93 ASP A O 1
ATOM 747 N N . GLU A 1 94 ? -17.944 -4.992 16.026 1.00 91.12 94 GLU A N 1
ATOM 748 C CA . GLU A 1 94 ? -18.499 -3.924 15.201 1.00 91.12 94 GLU A CA 1
ATOM 749 C C . GLU A 1 94 ? -17.443 -2.851 14.940 1.00 91.12 94 GLU A C 1
ATOM 751 O O . GLU A 1 94 ? -17.218 -2.490 13.781 1.00 91.12 94 GLU A O 1
ATOM 756 N N . TYR A 1 95 ? -16.760 -2.406 15.998 1.00 90.12 95 TYR A N 1
ATOM 757 C CA . TYR A 1 95 ? -15.632 -1.482 15.916 1.00 90.12 95 TYR A CA 1
ATOM 758 C C . TYR A 1 95 ? -14.557 -2.009 14.959 1.00 90.12 95 TYR A C 1
ATOM 760 O O . TYR A 1 95 ? -14.216 -1.336 13.986 1.00 90.12 95 TYR A O 1
ATOM 768 N N . ARG A 1 96 ? -14.089 -3.247 15.149 1.00 89.06 96 ARG A N 1
ATOM 769 C CA . ARG A 1 96 ? -13.018 -3.838 14.331 1.00 89.06 96 ARG A CA 1
ATOM 770 C C . ARG A 1 96 ? -13.417 -4.017 12.875 1.00 89.06 96 ARG A C 1
ATOM 772 O O . ARG A 1 96 ? -12.620 -3.745 11.975 1.00 89.06 96 ARG A O 1
ATOM 779 N N . ARG A 1 97 ? -14.666 -4.415 12.610 1.00 90.94 97 ARG A N 1
ATOM 780 C CA . ARG A 1 97 ? -15.191 -4.516 11.242 1.00 90.94 97 ARG A CA 1
ATOM 781 C C . ARG A 1 97 ? -15.213 -3.158 10.545 1.00 90.94 97 ARG A C 1
ATOM 783 O O . ARG A 1 97 ? -14.814 -3.071 9.384 1.00 90.94 97 ARG A O 1
ATOM 790 N N . LYS A 1 98 ? -15.678 -2.108 11.227 1.00 92.06 98 LYS A N 1
ATOM 791 C CA . LYS A 1 98 ? -15.749 -0.748 10.671 1.00 92.06 98 LYS A CA 1
ATOM 792 C C . LYS A 1 98 ? -14.358 -0.138 10.502 1.00 92.06 98 LYS A C 1
ATOM 794 O O . LYS A 1 98 ? -14.066 0.378 9.428 1.00 92.06 98 LYS A O 1
ATOM 799 N N . LEU A 1 99 ? -13.469 -0.302 11.481 1.00 90.56 99 LEU A N 1
ATOM 800 C CA . LEU A 1 99 ? -12.070 0.109 11.377 1.00 90.56 99 LEU A CA 1
ATOM 801 C C . LEU A 1 99 ? -11.377 -0.553 10.180 1.00 90.56 99 LEU A C 1
ATOM 803 O O . LEU A 1 99 ? -10.742 0.135 9.389 1.00 90.56 99 LEU A O 1
ATOM 807 N N . ARG A 1 100 ? -11.555 -1.867 9.981 1.00 90.25 100 ARG A N 1
ATOM 808 C CA . ARG A 1 100 ? -10.987 -2.577 8.823 1.00 90.25 100 ARG A CA 1
ATOM 809 C C . ARG A 1 100 ? -11.472 -1.998 7.496 1.00 90.25 100 ARG A C 1
ATOM 811 O O . ARG A 1 100 ? -10.683 -1.859 6.571 1.00 90.25 100 ARG A O 1
ATOM 818 N N . ARG A 1 101 ? -12.751 -1.631 7.394 1.00 92.25 101 ARG A N 1
ATOM 819 C CA . ARG A 1 101 ? -13.290 -0.984 6.187 1.00 92.25 101 ARG A CA 1
ATOM 820 C C . ARG A 1 101 ? -12.629 0.370 5.922 1.00 92.25 101 ARG A C 1
ATOM 822 O O . ARG A 1 101 ? -12.266 0.631 4.780 1.00 92.25 101 ARG A O 1
ATOM 829 N N . ILE A 1 102 ? -12.400 1.178 6.959 1.00 89.75 102 ILE A N 1
ATOM 830 C CA . ILE A 1 102 ? -11.681 2.460 6.844 1.00 89.75 102 ILE A CA 1
ATOM 831 C C . ILE A 1 102 ? -10.225 2.227 6.409 1.00 89.75 102 ILE A C 1
ATOM 833 O O . ILE A 1 102 ? -9.749 2.877 5.480 1.00 89.75 102 ILE A O 1
ATOM 837 N N . VAL A 1 103 ? -9.533 1.247 6.998 1.00 88.94 103 VAL A N 1
ATOM 838 C CA . VAL A 1 103 ? -8.165 0.871 6.593 1.00 88.94 103 VAL A CA 1
ATOM 839 C C . VAL A 1 103 ? -8.124 0.413 5.130 1.00 88.94 103 VAL A C 1
ATOM 841 O O . VAL A 1 103 ? -7.255 0.845 4.378 1.00 88.94 103 VAL A O 1
ATOM 844 N N . ASN A 1 104 ? -9.105 -0.368 4.671 1.00 90.56 104 ASN A N 1
ATOM 845 C CA . ASN A 1 104 ? -9.184 -0.782 3.267 1.00 90.56 104 ASN A CA 1
ATOM 846 C C . ASN A 1 104 ? -9.358 0.414 2.310 1.00 90.56 104 ASN A C 1
ATOM 848 O O . ASN A 1 104 ? -8.866 0.364 1.183 1.00 90.56 104 ASN A O 1
ATOM 852 N N . VAL A 1 105 ? -10.029 1.499 2.729 1.00 91.19 105 VAL A N 1
ATOM 853 C CA . VAL A 1 105 ? -10.080 2.754 1.950 1.00 91.19 105 VAL A CA 1
ATOM 854 C C . VAL A 1 105 ? -8.681 3.342 1.797 1.00 91.19 105 VAL A C 1
ATOM 856 O O . VAL A 1 105 ? -8.291 3.707 0.686 1.00 91.19 105 VAL A O 1
ATOM 859 N N . HIS A 1 106 ? -7.905 3.388 2.880 1.00 89.62 106 HIS A N 1
ATOM 860 C CA . HIS A 1 106 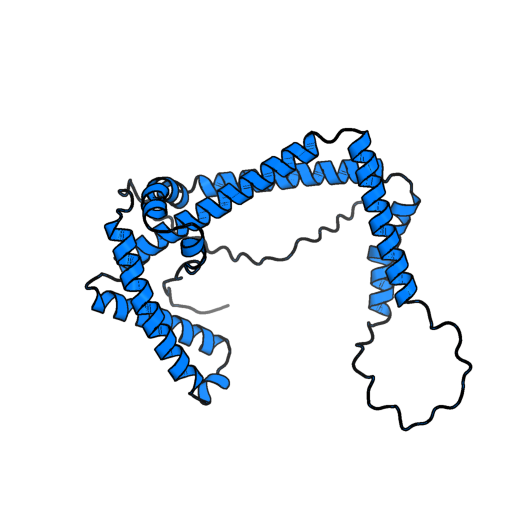? -6.526 3.862 2.839 1.00 89.62 106 HIS A CA 1
ATOM 861 C C . HIS A 1 106 ? -5.643 2.995 1.921 1.00 89.62 106 HIS A C 1
ATOM 863 O O . HIS A 1 106 ? -4.981 3.515 1.018 1.00 89.62 106 HIS A O 1
ATOM 869 N N . GLU A 1 107 ? -5.698 1.670 2.073 1.00 88.62 107 GLU A N 1
ATOM 870 C CA . GLU A 1 107 ? -4.972 0.726 1.215 1.00 88.62 107 GLU A CA 1
ATOM 871 C C . GLU A 1 107 ? -5.345 0.889 -0.261 1.00 88.62 107 GLU A C 1
ATOM 873 O O . GLU A 1 107 ? -4.471 0.924 -1.132 1.00 88.62 107 GLU A O 1
ATOM 878 N N . ARG A 1 108 ? -6.638 1.062 -0.556 1.00 92.69 108 ARG A N 1
ATOM 879 C CA . ARG A 1 108 ? -7.115 1.320 -1.915 1.00 92.69 108 ARG A CA 1
ATOM 880 C C . ARG A 1 108 ? -6.485 2.583 -2.501 1.00 92.69 108 ARG A C 1
ATOM 882 O O . ARG A 1 108 ? -6.034 2.552 -3.645 1.00 92.69 108 ARG A O 1
ATOM 889 N N . ILE A 1 109 ? -6.437 3.677 -1.740 1.00 90.06 109 ILE A N 1
ATOM 890 C CA . ILE A 1 109 ? -5.835 4.944 -2.183 1.00 90.06 109 ILE A CA 1
ATOM 891 C C . ILE A 1 109 ? -4.342 4.757 -2.487 1.00 90.06 109 ILE A C 1
ATOM 893 O O . ILE A 1 109 ? -3.860 5.241 -3.517 1.00 90.06 109 ILE A O 1
ATOM 897 N N . ILE A 1 110 ? -3.615 4.014 -1.645 1.00 89.56 110 ILE A N 1
ATOM 898 C CA . ILE A 1 110 ? -2.204 3.675 -1.888 1.00 89.56 110 ILE A CA 1
ATOM 899 C C . ILE A 1 110 ? -2.057 2.890 -3.194 1.00 89.56 110 ILE A C 1
ATOM 901 O O . ILE A 1 110 ? -1.207 3.227 -4.022 1.00 89.56 110 ILE A O 1
ATOM 905 N N . LEU A 1 111 ? -2.883 1.862 -3.397 1.00 90.88 111 LEU A N 1
ATOM 906 C CA . LEU A 1 111 ? -2.846 1.022 -4.593 1.00 90.88 111 LEU A CA 1
ATOM 907 C C . LEU A 1 111 ? -3.148 1.821 -5.865 1.00 90.88 111 LEU A C 1
ATOM 909 O O . LEU A 1 111 ? -2.426 1.690 -6.853 1.00 90.88 111 LEU A O 1
ATOM 913 N N . GLU A 1 112 ? -4.167 2.680 -5.845 1.00 93.00 112 GLU A N 1
ATOM 914 C CA . GLU A 1 112 ? -4.506 3.558 -6.969 1.00 93.00 112 GLU A CA 1
ATOM 915 C C . GLU A 1 112 ? -3.372 4.545 -7.278 1.00 93.00 112 GLU A C 1
ATOM 917 O O . GLU A 1 112 ? -2.969 4.681 -8.433 1.00 93.00 112 GLU A O 1
ATOM 922 N N . THR A 1 113 ? -2.786 5.159 -6.248 1.00 92.75 113 THR A N 1
ATOM 923 C CA . THR A 1 113 ? -1.650 6.082 -6.398 1.00 92.75 113 THR A CA 1
ATOM 924 C C . THR A 1 113 ? -0.424 5.372 -6.972 1.00 92.75 113 THR A C 1
ATOM 926 O O . THR A 1 113 ? 0.240 5.878 -7.879 1.00 92.75 113 THR A O 1
ATOM 929 N N . ALA A 1 114 ? -0.106 4.179 -6.465 1.00 91.38 114 ALA A N 1
ATOM 930 C CA . ALA A 1 114 ? 1.003 3.373 -6.961 1.00 91.38 114 ALA A CA 1
ATOM 931 C C . ALA A 1 114 ? 0.779 2.946 -8.416 1.00 91.38 114 ALA A C 1
ATOM 933 O O . ALA A 1 114 ? 1.708 2.985 -9.224 1.00 91.38 114 ALA A O 1
ATOM 934 N N . LYS A 1 115 ? -0.454 2.568 -8.764 1.00 94.44 115 LYS A N 1
ATOM 935 C CA . LYS A 1 115 ? -0.839 2.211 -10.129 1.00 94.44 115 LYS A CA 1
ATOM 936 C C . LYS A 1 115 ? -0.663 3.381 -11.091 1.00 94.44 115 LYS A C 1
ATOM 938 O O . LYS A 1 115 ? -0.149 3.162 -12.185 1.00 94.44 115 LYS A O 1
ATOM 943 N N . GLU A 1 116 ? -1.043 4.593 -10.696 1.00 95.69 116 GLU A N 1
ATOM 944 C CA . GLU A 1 116 ? -0.904 5.765 -11.562 1.00 95.69 116 GLU A CA 1
ATOM 945 C C . GLU A 1 116 ? 0.566 6.127 -11.796 1.00 95.69 116 GLU A C 1
ATOM 947 O O . GLU A 1 116 ? 0.997 6.219 -12.941 1.00 95.69 116 GLU A O 1
ATOM 952 N N . LYS A 1 117 ? 1.392 6.139 -10.742 1.00 94.38 117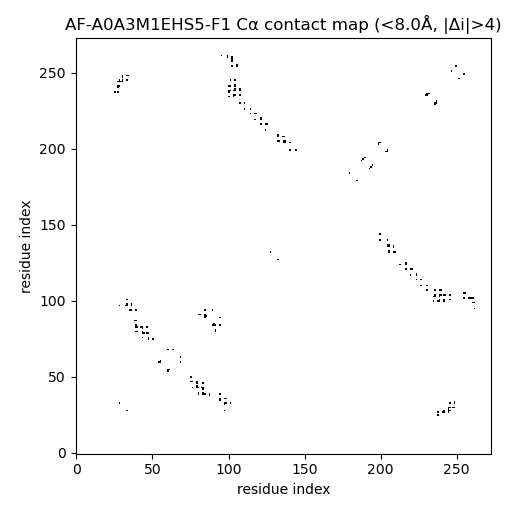 LYS A N 1
ATOM 953 C CA . LYS A 1 117 ? 2.851 6.319 -10.880 1.00 94.38 117 LYS A CA 1
ATOM 954 C C . LYS A 1 117 ? 3.489 5.275 -11.802 1.00 94.38 117 LYS A C 1
ATOM 956 O O . LYS A 1 117 ? 4.391 5.579 -12.580 1.00 94.38 117 LYS A O 1
ATOM 961 N N . LEU A 1 118 ? 3.033 4.022 -11.727 1.00 94.06 118 LEU A N 1
ATOM 962 C CA . LEU A 1 118 ? 3.502 2.962 -12.623 1.00 94.06 118 LEU A CA 1
ATOM 963 C C . LEU A 1 118 ? 3.048 3.181 -14.072 1.00 94.06 118 LEU A C 1
ATOM 965 O O . LEU A 1 118 ? 3.798 2.843 -14.985 1.00 94.06 118 LEU A O 1
ATOM 969 N N . ARG A 1 119 ? 1.854 3.738 -14.304 1.00 96.00 119 ARG A N 1
ATOM 970 C CA . ARG A 1 119 ? 1.370 4.089 -15.648 1.00 96.00 119 ARG A CA 1
ATOM 971 C C . ARG A 1 119 ? 2.150 5.245 -16.251 1.00 96.00 119 ARG A C 1
ATOM 973 O O . ARG A 1 119 ? 2.543 5.136 -17.409 1.00 96.00 119 ARG A O 1
ATOM 980 N N . GLU A 1 120 ? 2.421 6.288 -15.474 1.00 95.19 120 GLU A N 1
ATOM 981 C CA . GLU A 1 120 ? 3.262 7.412 -15.892 1.00 95.19 120 GLU A CA 1
ATOM 982 C C . GLU A 1 120 ? 4.661 6.928 -16.292 1.00 95.19 120 GLU A C 1
ATOM 984 O O . GLU A 1 120 ? 5.143 7.234 -17.383 1.00 95.19 120 GLU A O 1
ATOM 989 N N . GLU A 1 121 ? 5.290 6.091 -15.460 1.00 93.19 121 GLU A N 1
ATOM 990 C CA . GLU A 1 121 ? 6.600 5.506 -15.763 1.00 93.19 121 GLU A CA 1
ATOM 991 C C . GLU A 1 121 ? 6.549 4.587 -16.995 1.00 93.19 121 GLU A C 1
ATOM 993 O O . GLU A 1 121 ? 7.449 4.612 -17.837 1.00 93.19 121 GLU A O 1
ATOM 998 N N . LEU A 1 122 ? 5.488 3.786 -17.141 1.00 94.69 122 LEU A N 1
ATOM 999 C CA . LEU A 1 122 ? 5.285 2.937 -18.314 1.00 94.69 122 LEU A CA 1
ATOM 1000 C C . LEU A 1 122 ? 5.155 3.772 -19.591 1.00 94.69 122 LEU A C 1
ATOM 1002 O O . LEU A 1 122 ? 5.760 3.434 -20.610 1.00 94.69 122 LEU A O 1
ATOM 1006 N N . GLN A 1 123 ? 4.369 4.847 -19.542 1.00 94.44 123 GLN A N 1
ATOM 1007 C CA . GLN A 1 123 ? 4.178 5.760 -20.661 1.00 94.44 123 GLN A CA 1
ATOM 1008 C C . GLN A 1 123 ? 5.493 6.445 -21.018 1.00 94.44 123 GLN A C 1
ATOM 1010 O O . GLN A 1 123 ? 5.901 6.369 -22.174 1.00 94.44 123 GLN A O 1
ATOM 1015 N N . ARG A 1 124 ? 6.195 7.006 -20.026 1.00 93.00 124 ARG A N 1
ATOM 1016 C CA . ARG A 1 124 ? 7.513 7.631 -20.191 1.00 93.00 124 ARG A CA 1
ATOM 1017 C C . ARG A 1 124 ? 8.497 6.691 -20.881 1.00 93.00 124 ARG A C 1
ATOM 1019 O O . ARG A 1 124 ? 9.160 7.090 -21.829 1.00 93.00 124 ARG A O 1
ATOM 1026 N N . ARG A 1 125 ? 8.593 5.436 -20.428 1.00 90.94 125 ARG A N 1
ATOM 1027 C CA . ARG A 1 125 ? 9.519 4.440 -20.998 1.00 90.94 125 ARG A CA 1
ATOM 1028 C C . ARG A 1 125 ? 9.162 4.009 -22.411 1.00 90.94 125 ARG A C 1
ATOM 1030 O O . ARG A 1 125 ? 10.062 3.707 -23.189 1.00 90.94 125 ARG A O 1
ATOM 1037 N N . ARG A 1 126 ? 7.868 3.952 -22.732 1.00 91.75 126 ARG A N 1
ATOM 1038 C CA . ARG A 1 126 ? 7.371 3.620 -24.075 1.00 91.75 126 ARG A CA 1
ATOM 1039 C C . ARG A 1 126 ? 7.521 4.770 -25.058 1.00 91.75 126 ARG A C 1
ATOM 1041 O O . ARG A 1 126 ? 7.704 4.514 -26.240 1.00 91.75 126 ARG A O 1
ATOM 1048 N N . SER A 1 127 ? 7.433 6.008 -24.580 1.00 91.69 127 SER A N 1
ATOM 1049 C CA . SER A 1 127 ? 7.609 7.200 -25.405 1.00 91.69 127 SER A CA 1
ATOM 1050 C C . SER A 1 127 ? 9.074 7.567 -25.629 1.00 91.69 127 SER A C 1
ATOM 1052 O O . SER A 1 127 ? 9.324 8.512 -26.369 1.00 91.69 127 SER A O 1
ATOM 1054 N N . MET A 1 128 ? 10.026 6.855 -25.004 1.00 90.12 128 MET A N 1
ATOM 1055 C CA . MET A 1 128 ? 11.449 7.127 -25.191 1.00 90.12 128 MET A CA 1
ATOM 1056 C C . MET A 1 128 ? 11.830 6.959 -26.659 1.00 90.12 128 MET A C 1
ATOM 1058 O O . MET A 1 128 ? 11.734 5.865 -27.218 1.00 90.12 128 MET A O 1
ATOM 1062 N N . ASN A 1 129 ? 12.297 8.040 -27.269 1.00 89.94 129 ASN A N 1
ATOM 1063 C CA . ASN A 1 129 ? 12.836 7.998 -28.619 1.00 89.94 129 ASN A CA 1
ATOM 1064 C C . ASN A 1 129 ? 14.300 7.520 -28.620 1.00 89.94 129 ASN A C 1
ATOM 1066 O O . ASN A 1 129 ? 14.951 7.393 -27.582 1.00 89.94 129 ASN A O 1
ATOM 1070 N N . ASP A 1 130 ? 14.850 7.274 -29.807 1.00 85.75 130 ASP A N 1
ATOM 1071 C CA . ASP A 1 130 ? 16.214 6.762 -29.963 1.00 85.75 130 ASP A CA 1
ATOM 1072 C C . ASP A 1 130 ? 17.303 7.677 -29.372 1.00 85.75 130 ASP A C 1
ATOM 1074 O O . ASP A 1 130 ? 18.335 7.185 -28.901 1.00 85.75 130 ASP A O 1
ATOM 1078 N N . ALA A 1 131 ? 17.090 8.996 -29.379 1.00 86.88 131 ALA A N 1
ATOM 1079 C CA . ALA A 1 131 ? 18.019 9.963 -28.799 1.00 86.88 131 ALA A CA 1
ATOM 1080 C C . ALA A 1 131 ? 17.983 9.920 -27.264 1.00 86.88 131 ALA A C 1
ATOM 1082 O O . ALA A 1 131 ? 19.034 9.932 -26.627 1.00 86.88 131 ALA A O 1
ATOM 1083 N N . GLU A 1 132 ? 16.799 9.786 -26.667 1.00 87.44 132 GLU A N 1
ATOM 1084 C CA . GLU A 1 132 ? 16.613 9.625 -25.221 1.00 87.44 132 GLU A CA 1
ATOM 1085 C C . GLU A 1 132 ? 17.157 8.286 -24.721 1.00 87.44 132 GLU A C 1
ATOM 1087 O O . GLU A 1 132 ? 17.824 8.241 -23.691 1.00 87.44 132 GLU A O 1
ATOM 1092 N N . ILE A 1 133 ? 16.941 7.204 -25.475 1.00 86.75 133 ILE A N 1
ATOM 1093 C CA . ILE A 1 133 ? 17.530 5.884 -25.209 1.00 86.75 133 ILE A CA 1
ATOM 1094 C C . ILE A 1 133 ? 19.058 5.982 -25.204 1.00 86.75 133 ILE A C 1
ATOM 1096 O O . ILE A 1 133 ? 19.708 5.453 -24.305 1.00 86.75 133 ILE A O 1
ATOM 1100 N N . SER A 1 134 ? 19.634 6.676 -26.187 1.00 85.38 134 SER A N 1
ATOM 1101 C CA . SER A 1 134 ? 21.088 6.842 -26.292 1.00 85.38 134 SER A CA 1
ATOM 1102 C C . SER A 1 134 ? 21.645 7.726 -25.169 1.00 85.38 134 SER A C 1
ATOM 1104 O O . SER A 1 134 ? 22.658 7.386 -24.563 1.00 85.38 134 SER A O 1
ATOM 1106 N N . ALA A 1 135 ? 20.963 8.826 -24.838 1.00 88.00 135 ALA A N 1
ATOM 1107 C CA . ALA A 1 135 ? 21.360 9.724 -23.756 1.00 88.00 135 ALA A CA 1
ATOM 1108 C C . ALA A 1 135 ? 21.287 9.047 -22.380 1.00 88.00 135 ALA A C 1
ATOM 1110 O O . ALA A 1 135 ? 22.185 9.215 -21.556 1.00 88.00 135 ALA A O 1
ATOM 1111 N N . GLU A 1 136 ? 20.242 8.260 -22.125 1.00 86.12 136 GLU A N 1
ATOM 1112 C CA . GLU A 1 136 ? 20.087 7.530 -20.868 1.00 86.12 136 GLU A CA 1
ATOM 1113 C C . GLU A 1 136 ? 21.092 6.374 -20.762 1.00 86.12 136 GLU A C 1
ATOM 1115 O O . GLU A 1 136 ? 21.680 6.171 -19.700 1.00 86.12 136 GLU A O 1
ATOM 1120 N N . ALA A 1 137 ? 21.376 5.677 -21.867 1.00 85.12 137 ALA A N 1
ATOM 1121 C CA . ALA A 1 137 ? 22.435 4.671 -21.918 1.00 85.12 137 ALA A CA 1
ATOM 1122 C C . ALA A 1 137 ? 23.811 5.270 -21.570 1.00 85.12 137 ALA A C 1
ATOM 1124 O O . ALA A 1 137 ? 24.545 4.697 -20.763 1.00 85.12 137 ALA A O 1
ATOM 1125 N N . GLU A 1 138 ? 24.141 6.448 -22.107 1.00 86.25 138 GLU A N 1
ATOM 1126 C CA . GLU A 1 138 ? 25.390 7.148 -21.780 1.00 86.25 138 GLU A CA 1
ATOM 1127 C C . GLU A 1 138 ? 25.416 7.663 -20.333 1.00 86.25 138 GLU A C 1
ATOM 1129 O O . GLU A 1 138 ? 26.442 7.556 -19.661 1.00 86.25 138 GLU A O 1
ATOM 1134 N N . ARG A 1 139 ? 24.287 8.135 -19.786 1.00 86.81 139 ARG A N 1
ATOM 1135 C CA . ARG A 1 139 ? 24.192 8.484 -18.354 1.00 86.81 139 ARG A CA 1
ATOM 1136 C C . ARG A 1 139 ? 24.441 7.280 -17.452 1.00 86.81 139 ARG A C 1
ATOM 1138 O O . ARG A 1 139 ? 25.193 7.392 -16.483 1.00 86.81 139 ARG A O 1
ATOM 1145 N N . GLN A 1 140 ? 23.843 6.129 -17.758 1.00 84.56 140 GLN A N 1
ATOM 1146 C CA . GLN A 1 140 ? 24.043 4.903 -16.981 1.00 84.56 140 GLN A CA 1
ATOM 1147 C C . GLN A 1 140 ? 25.477 4.390 -17.087 1.00 84.56 140 GLN A C 1
ATOM 1149 O O . GLN A 1 140 ? 26.061 3.981 -16.078 1.00 84.56 140 GLN A O 1
ATOM 1154 N N . ARG A 1 141 ? 26.074 4.477 -18.279 1.00 83.94 141 ARG A N 1
ATOM 1155 C CA . ARG A 1 141 ? 27.490 4.187 -18.496 1.00 83.94 141 ARG A CA 1
ATOM 1156 C C . ARG A 1 141 ? 28.380 5.097 -17.654 1.00 83.94 141 ARG A C 1
ATOM 1158 O O . ARG A 1 141 ? 29.232 4.595 -16.927 1.00 83.94 141 ARG A O 1
ATOM 1165 N N . ALA A 1 142 ? 28.162 6.411 -17.708 1.00 84.75 142 ALA A N 1
ATOM 1166 C CA . ALA A 1 142 ? 28.938 7.392 -16.954 1.00 84.75 142 ALA A CA 1
ATOM 1167 C C . ALA A 1 142 ? 28.797 7.196 -15.436 1.00 84.75 142 ALA A C 1
ATOM 1169 O O . ALA A 1 142 ? 29.789 7.246 -14.713 1.00 84.75 142 ALA A O 1
ATOM 1170 N N . SER A 1 143 ? 27.585 6.911 -14.952 1.00 85.62 143 SER A N 1
ATOM 1171 C CA . SER A 1 143 ? 27.329 6.603 -13.540 1.00 85.62 143 SER A CA 1
ATOM 1172 C C . SER A 1 143 ? 28.047 5.324 -13.091 1.00 85.62 143 SER A C 1
ATOM 1174 O O . SER A 1 143 ? 28.698 5.309 -12.044 1.00 85.62 143 SER A O 1
ATOM 1176 N N . THR A 1 144 ? 27.995 4.274 -13.912 1.00 81.25 144 THR A N 1
ATOM 1177 C CA . THR A 1 144 ? 28.684 3.002 -13.656 1.00 81.25 144 THR A CA 1
ATOM 1178 C C . THR A 1 144 ? 30.203 3.181 -13.635 1.00 81.25 144 THR A C 1
ATOM 1180 O O . THR A 1 144 ? 30.877 2.681 -12.736 1.00 81.25 144 THR A O 1
ATOM 1183 N N . GLU A 1 145 ? 30.753 3.943 -14.583 1.00 83.19 145 GLU A N 1
ATOM 1184 C CA . GLU A 1 145 ? 32.182 4.256 -14.628 1.00 83.19 145 GLU A CA 1
ATOM 1185 C C . GLU A 1 145 ? 32.607 5.083 -13.407 1.00 83.19 145 GLU A C 1
ATOM 1187 O O . GLU A 1 145 ? 33.595 4.755 -12.753 1.00 83.19 145 GLU A O 1
ATOM 1192 N N . ALA A 1 146 ? 31.826 6.096 -13.021 1.00 83.62 146 ALA A N 1
ATOM 1193 C CA . ALA A 1 146 ? 32.087 6.883 -11.818 1.00 83.62 146 ALA A CA 1
ATOM 1194 C C . ALA A 1 146 ? 32.107 6.010 -10.552 1.00 83.62 146 ALA A C 1
ATOM 1196 O O . ALA A 1 146 ? 32.987 6.167 -9.701 1.00 83.62 146 ALA A O 1
ATOM 1197 N N . TRP A 1 147 ? 31.187 5.049 -10.440 1.00 80.44 147 TRP A N 1
ATOM 1198 C CA . TRP A 1 147 ? 31.176 4.080 -9.346 1.00 80.44 147 TRP A CA 1
ATOM 1199 C C . TRP A 1 147 ? 32.428 3.187 -9.345 1.00 80.44 147 TRP A C 1
ATOM 1201 O O . TRP A 1 147 ? 33.054 3.008 -8.295 1.00 80.44 147 TRP A O 1
ATOM 1211 N N . PHE A 1 148 ? 32.873 2.705 -10.512 1.00 79.12 148 PHE A N 1
ATOM 1212 C CA . PHE A 1 148 ? 34.129 1.958 -10.621 1.00 79.12 148 PHE A CA 1
ATOM 1213 C C . PHE A 1 148 ? 35.348 2.774 -10.188 1.00 79.12 148 PHE A C 1
ATOM 1215 O O . PHE A 1 148 ? 36.216 2.248 -9.487 1.00 79.12 148 PHE A O 1
ATOM 1222 N N . GLN A 1 149 ? 35.417 4.051 -10.567 1.00 80.31 149 GLN A N 1
ATOM 1223 C CA . GLN A 1 149 ? 36.512 4.936 -10.166 1.00 80.31 149 GLN A CA 1
ATOM 1224 C C . GLN A 1 149 ? 36.514 5.187 -8.653 1.00 80.31 149 GLN A C 1
ATOM 1226 O O . GLN A 1 149 ? 37.575 5.158 -8.027 1.00 80.31 149 GLN A O 1
ATOM 1231 N N . GLN A 1 150 ? 35.339 5.339 -8.031 1.00 79.69 150 GLN A N 1
ATOM 1232 C CA . GLN A 1 150 ? 35.228 5.453 -6.573 1.00 79.69 150 GLN A CA 1
ATOM 1233 C C . GLN A 1 150 ? 35.712 4.195 -5.847 1.00 79.69 150 GLN A C 1
ATOM 1235 O O . GLN A 1 150 ? 36.388 4.308 -4.823 1.00 79.69 150 GLN A O 1
ATOM 1240 N N . ILE A 1 151 ? 35.390 3.002 -6.358 1.00 74.38 151 ILE A N 1
ATOM 1241 C CA . ILE A 1 151 ? 35.884 1.750 -5.771 1.00 74.38 151 ILE A CA 1
ATOM 1242 C C . ILE A 1 151 ? 37.401 1.670 -5.908 1.00 74.38 151 ILE A C 1
ATOM 1244 O O . ILE A 1 151 ? 38.075 1.478 -4.89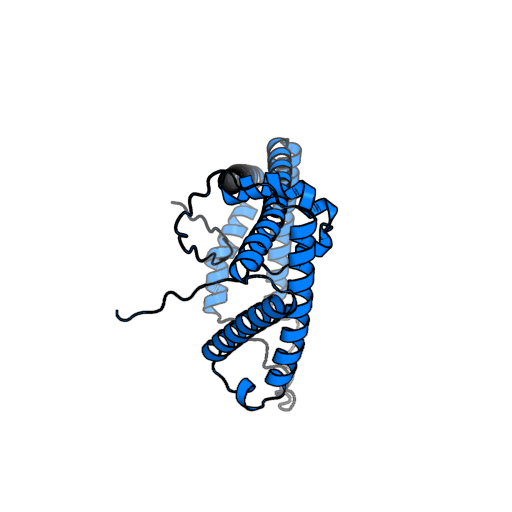9 1.00 74.38 151 ILE A O 1
ATOM 1248 N N . LYS A 1 152 ? 37.946 1.915 -7.108 1.00 72.94 152 LYS A N 1
ATOM 1249 C CA . LYS A 1 152 ? 39.399 1.919 -7.343 1.00 72.94 152 LYS A CA 1
ATOM 1250 C C . LYS A 1 152 ? 40.134 2.888 -6.417 1.00 72.94 152 LYS A C 1
ATOM 1252 O O . LYS A 1 152 ? 41.163 2.521 -5.861 1.00 72.94 152 LYS A O 1
ATOM 1257 N N . ALA A 1 153 ? 39.604 4.095 -6.214 1.00 74.44 153 ALA A N 1
ATOM 1258 C CA . ALA A 1 153 ? 40.187 5.085 -5.309 1.00 74.44 153 ALA A CA 1
ATOM 1259 C C . ALA A 1 153 ? 40.174 4.630 -3.838 1.00 74.44 153 ALA A C 1
ATOM 1261 O O . ALA A 1 153 ? 41.109 4.923 -3.099 1.00 74.44 153 ALA A O 1
ATOM 1262 N N . LYS A 1 154 ? 39.144 3.885 -3.414 1.00 68.94 154 LYS A N 1
ATOM 1263 C CA . LYS A 1 154 ? 39.038 3.326 -2.056 1.00 68.94 154 LYS A CA 1
ATOM 1264 C C . LYS A 1 154 ? 39.895 2.074 -1.842 1.00 68.94 154 LYS A C 1
ATOM 1266 O O . LYS A 1 154 ? 40.249 1.787 -0.702 1.00 68.94 154 LYS A O 1
ATOM 1271 N N . THR A 1 155 ? 40.212 1.330 -2.902 1.00 64.12 155 THR A N 1
ATOM 1272 C CA . THR A 1 155 ? 41.043 0.113 -2.850 1.00 64.12 155 THR A CA 1
ATOM 1273 C C . THR A 1 155 ? 42.508 0.351 -3.219 1.00 64.12 155 THR A C 1
ATOM 1275 O O . THR A 1 155 ? 43.321 -0.561 -3.081 1.00 64.12 155 THR A O 1
ATOM 1278 N N . ALA A 1 156 ? 42.867 1.544 -3.703 1.00 56.50 156 ALA A N 1
ATOM 1279 C CA . ALA A 1 156 ? 44.249 1.895 -4.003 1.00 56.50 156 ALA A CA 1
ATOM 1280 C C . ALA A 1 156 ? 45.083 1.947 -2.705 1.00 56.50 156 ALA A C 1
ATOM 1282 O O . ALA A 1 156 ? 44.646 2.560 -1.728 1.00 56.50 156 ALA A O 1
ATOM 1283 N N . PRO A 1 157 ? 46.285 1.337 -2.667 1.00 55.62 157 PRO A N 1
ATOM 1284 C CA . PRO A 1 157 ? 47.184 1.500 -1.530 1.00 55.62 157 PRO A CA 1
ATOM 1285 C C . PRO A 1 157 ? 47.562 2.985 -1.384 1.00 55.62 157 PRO A C 1
ATOM 1287 O O . PRO A 1 157 ? 47.701 3.671 -2.405 1.00 55.62 157 PRO A O 1
ATOM 1290 N N . PRO A 1 158 ? 47.729 3.507 -0.153 1.00 46.22 158 PRO A N 1
ATOM 1291 C CA . PRO A 1 158 ? 48.113 4.899 0.044 1.00 46.22 158 PRO A CA 1
ATOM 1292 C C . PRO A 1 158 ? 49.430 5.170 -0.690 1.00 46.22 158 PRO A C 1
ATOM 1294 O O . PRO A 1 158 ? 50.446 4.517 -0.448 1.00 46.22 158 PRO A O 1
ATOM 1297 N N . LYS A 1 159 ? 49.402 6.112 -1.638 1.00 51.97 159 LYS A N 1
ATOM 1298 C CA . LYS A 1 159 ? 50.601 6.557 -2.348 1.00 51.97 159 LYS A CA 1
ATOM 1299 C C . LYS A 1 159 ? 51.428 7.425 -1.404 1.00 51.97 159 LYS A C 1
ATOM 1301 O O . LYS A 1 159 ? 51.008 8.525 -1.073 1.00 51.97 159 LYS A O 1
ATOM 1306 N N . GLY A 1 160 ? 52.612 6.937 -1.041 1.00 48.03 160 GLY A N 1
ATOM 1307 C CA . GLY A 1 160 ? 53.652 7.733 -0.391 1.00 48.03 160 GLY A CA 1
ATOM 1308 C C . GLY A 1 160 ? 53.602 7.702 1.133 1.00 48.03 160 GLY A C 1
ATOM 1309 O O . GLY A 1 160 ? 53.124 8.632 1.766 1.00 48.03 160 GLY A O 1
ATOM 1310 N N . GLY A 1 161 ? 54.169 6.648 1.712 1.00 36.22 161 GLY A N 1
AT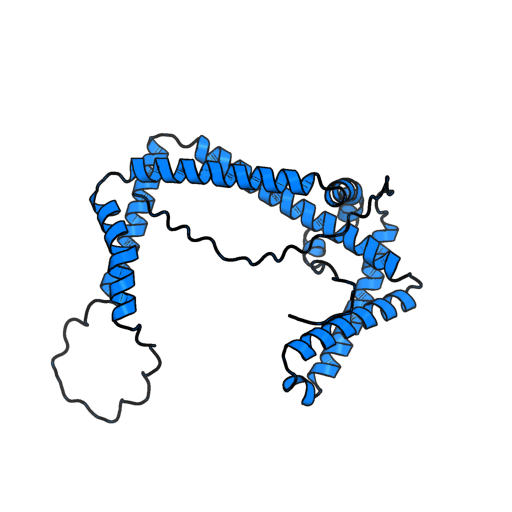OM 1311 C CA . GLY A 1 161 ? 54.653 6.644 3.086 1.00 36.22 161 GLY A CA 1
ATOM 1312 C C . GLY A 1 161 ? 55.902 5.778 3.130 1.00 36.22 161 GLY A C 1
ATOM 1313 O O . GLY A 1 161 ? 55.817 4.561 2.977 1.00 36.22 161 GLY A O 1
ATOM 1314 N N . THR A 1 162 ? 57.066 6.407 3.258 1.00 38.28 162 THR A N 1
ATOM 1315 C CA . THR A 1 162 ? 58.307 5.758 3.690 1.00 38.28 162 THR A CA 1
ATOM 1316 C C . THR A 1 162 ? 58.030 4.912 4.943 1.00 38.28 162 THR A C 1
ATOM 1318 O O . THR A 1 162 ? 57.187 5.303 5.753 1.00 38.28 162 THR A O 1
ATOM 1321 N N . PRO A 1 163 ? 58.688 3.751 5.133 1.00 42.84 163 PRO A N 1
ATOM 1322 C CA . PRO A 1 163 ? 58.504 2.929 6.324 1.00 42.84 163 PRO A CA 1
ATOM 1323 C C . PRO A 1 163 ? 59.206 3.601 7.509 1.00 42.84 163 PRO A C 1
ATOM 1325 O O . PRO A 1 163 ? 60.286 3.195 7.924 1.00 42.84 163 PRO A O 1
ATOM 1328 N N . GLU A 1 164 ? 58.618 4.674 8.026 1.00 37.78 164 GLU A N 1
ATOM 1329 C CA . GLU A 1 164 ? 59.153 5.415 9.156 1.00 37.78 164 GLU A CA 1
ATOM 1330 C C . GLU A 1 164 ? 58.491 4.914 10.445 1.00 37.78 164 GLU A C 1
ATOM 1332 O O . GLU A 1 164 ? 57.282 5.014 10.634 1.00 37.78 164 GLU A O 1
ATOM 1337 N N . SER A 1 165 ? 59.325 4.274 11.269 1.00 38.81 165 SER A N 1
ATOM 1338 C CA . SER A 1 165 ? 59.204 4.053 12.713 1.00 38.81 165 SER A CA 1
ATOM 1339 C C . SER A 1 165 ? 57.789 3.868 13.289 1.00 38.81 165 SER A C 1
ATOM 1341 O O . SER A 1 165 ? 57.063 4.815 13.588 1.00 38.81 165 SER A O 1
ATOM 1343 N N . ARG A 1 166 ? 57.431 2.605 13.554 1.00 35.91 166 ARG A N 1
ATOM 1344 C CA . ARG A 1 166 ? 56.296 2.255 14.418 1.00 35.91 166 ARG A CA 1
ATOM 1345 C C . ARG A 1 166 ? 56.569 2.742 15.843 1.00 35.91 166 ARG A C 1
ATOM 1347 O O . ARG A 1 166 ? 57.333 2.111 16.566 1.00 35.91 166 ARG A O 1
ATOM 1354 N N . ASN A 1 167 ? 55.887 3.804 16.255 1.00 38.38 167 ASN A N 1
ATOM 1355 C CA . ASN A 1 167 ? 55.711 4.131 17.665 1.00 38.38 167 ASN A CA 1
ATOM 1356 C C . ASN A 1 167 ? 54.564 3.249 18.219 1.00 38.38 167 ASN A C 1
ATOM 1358 O O . ASN A 1 167 ? 53.455 3.314 17.677 1.00 38.38 167 ASN A O 1
ATOM 1362 N N . PRO A 1 168 ? 54.794 2.370 19.213 1.00 44.53 168 PRO A N 1
ATOM 1363 C CA . PRO A 1 168 ? 53.821 1.347 19.616 1.00 44.53 168 PRO A CA 1
ATOM 1364 C C . PRO A 1 168 ? 52.591 1.881 20.371 1.00 44.53 168 PRO A C 1
ATOM 1366 O O . PRO A 1 168 ? 51.628 1.136 20.541 1.00 44.53 168 PRO A O 1
ATOM 1369 N N . ASP A 1 169 ? 52.559 3.162 20.743 1.00 39.19 169 ASP A N 1
ATOM 1370 C CA . ASP A 1 169 ? 51.494 3.716 21.594 1.00 39.19 169 ASP A CA 1
ATOM 1371 C C . ASP A 1 169 ? 50.268 4.262 20.832 1.00 39.19 169 ASP A C 1
ATOM 1373 O O . ASP A 1 169 ? 49.285 4.672 21.445 1.00 39.19 169 ASP A O 1
ATOM 1377 N N . ILE A 1 170 ? 50.251 4.195 19.493 1.00 39.03 170 ILE A N 1
ATOM 1378 C CA . ILE A 1 170 ? 49.085 4.565 18.658 1.00 39.03 170 ILE A CA 1
ATOM 1379 C C . ILE A 1 170 ? 48.403 3.305 18.091 1.00 39.03 170 ILE A C 1
ATOM 1381 O O . ILE A 1 170 ? 48.016 3.236 16.928 1.00 39.03 170 ILE A O 1
ATOM 1385 N N . ILE A 1 171 ? 48.270 2.250 18.900 1.00 38.03 171 ILE A N 1
ATOM 1386 C CA . ILE A 1 171 ? 47.562 1.013 18.519 1.00 38.03 171 ILE A CA 1
ATOM 1387 C C . ILE A 1 171 ? 46.372 0.781 19.451 1.00 38.03 171 ILE A C 1
ATOM 1389 O O . ILE A 1 171 ? 46.205 -0.309 19.983 1.00 38.03 171 ILE A O 1
ATOM 1393 N N . ILE A 1 172 ? 45.519 1.785 19.682 1.00 37.94 172 ILE A N 1
ATOM 1394 C CA . ILE A 1 172 ? 44.236 1.532 20.372 1.00 37.94 172 ILE A CA 1
ATOM 1395 C C . ILE A 1 172 ? 43.008 2.109 19.646 1.00 37.94 172 ILE A C 1
ATOM 1397 O O . ILE A 1 172 ? 41.921 1.570 19.830 1.00 37.94 172 ILE A O 1
ATOM 1401 N N . GLN A 1 173 ? 43.115 3.083 18.731 1.00 37.22 173 GLN A N 1
ATOM 1402 C CA . GLN A 1 173 ? 41.896 3.758 18.237 1.00 37.22 173 GLN A CA 1
ATOM 1403 C C . GLN A 1 173 ? 41.338 3.376 16.853 1.00 37.22 173 GLN A C 1
ATOM 1405 O O . GLN A 1 173 ? 40.198 3.737 16.586 1.00 37.22 173 GLN A O 1
ATOM 1410 N N . ASP A 1 174 ? 42.002 2.563 16.019 1.00 39.03 174 ASP A N 1
ATOM 1411 C CA . ASP A 1 174 ? 41.508 2.304 14.641 1.00 39.03 174 ASP A CA 1
ATOM 1412 C C . ASP A 1 174 ? 40.983 0.882 14.339 1.00 39.03 174 ASP A C 1
ATOM 1414 O O . ASP A 1 174 ? 40.596 0.557 13.210 1.00 39.03 174 ASP A O 1
ATOM 1418 N N . ARG A 1 175 ? 40.871 -0.001 15.340 1.00 38.81 175 ARG A N 1
ATOM 1419 C CA . ARG A 1 175 ? 40.369 -1.381 15.143 1.00 38.81 175 ARG A CA 1
ATOM 1420 C C . ARG A 1 175 ? 38.838 -1.495 15.122 1.00 38.81 175 ARG A C 1
ATOM 1422 O O . ARG A 1 175 ? 38.267 -2.346 15.799 1.00 38.81 175 ARG A O 1
ATOM 1429 N N . LYS A 1 176 ? 38.151 -0.691 14.307 1.00 41.06 176 LYS A N 1
ATOM 1430 C CA . LYS A 1 176 ? 36.750 -0.970 13.914 1.00 41.06 176 LYS A CA 1
ATOM 1431 C C . LYS A 1 176 ? 36.441 -0.774 12.428 1.00 41.06 176 LYS A C 1
ATOM 1433 O O . LYS A 1 176 ? 35.274 -0.789 12.046 1.00 41.06 176 LYS A O 1
ATOM 1438 N N . ARG A 1 177 ? 37.439 -0.721 11.542 1.00 43.84 177 ARG A N 1
ATOM 1439 C CA . ARG A 1 177 ? 37.188 -1.067 10.133 1.00 43.84 177 ARG A CA 1
ATOM 1440 C C . ARG A 1 177 ? 37.194 -2.588 10.017 1.00 43.84 177 ARG A C 1
ATOM 1442 O O . ARG A 1 177 ? 38.260 -3.195 10.014 1.00 43.84 177 ARG A O 1
ATOM 1449 N N . ARG A 1 178 ? 36.008 -3.213 9.988 1.00 41.78 178 ARG A N 1
ATOM 1450 C CA . ARG A 1 178 ? 35.869 -4.644 9.660 1.00 41.78 178 ARG A CA 1
ATOM 1451 C C . ARG A 1 178 ? 36.632 -4.892 8.359 1.00 41.78 178 ARG A C 1
ATOM 1453 O O . ARG A 1 178 ? 36.234 -4.383 7.314 1.00 41.78 178 ARG A O 1
ATOM 1460 N N . ALA A 1 179 ? 37.740 -5.623 8.436 1.00 47.28 179 ALA A N 1
ATOM 1461 C CA . ALA A 1 179 ? 38.450 -6.075 7.254 1.00 47.28 179 ALA A CA 1
ATOM 1462 C C . ALA A 1 179 ? 37.491 -6.978 6.474 1.00 47.28 179 ALA A C 1
ATOM 1464 O O . ALA A 1 179 ? 37.058 -8.013 6.979 1.00 47.28 179 ALA A O 1
ATOM 1465 N N . VAL A 1 180 ? 37.107 -6.552 5.273 1.00 50.69 180 VAL A N 1
ATOM 1466 C CA . VAL A 1 180 ? 36.361 -7.409 4.354 1.00 50.69 180 VAL A CA 1
ATOM 1467 C C . VAL A 1 180 ? 37.280 -8.595 4.026 1.00 50.69 180 VAL A C 1
ATOM 1469 O O . VAL A 1 180 ? 38.431 -8.358 3.650 1.00 50.69 180 VAL A O 1
ATOM 1472 N N . PRO A 1 181 ? 36.850 -9.857 4.216 1.00 54.75 181 PRO A N 1
ATOM 1473 C CA . PRO A 1 181 ? 37.696 -11.014 3.938 1.00 54.75 181 PRO A CA 1
ATOM 1474 C C . PRO A 1 181 ? 38.193 -10.972 2.489 1.00 54.75 181 PRO A C 1
ATOM 1476 O O . PRO A 1 181 ? 37.388 -10.759 1.584 1.00 54.75 181 PRO A O 1
ATOM 1479 N N . LYS A 1 182 ? 39.497 -11.184 2.250 1.00 51.53 182 LYS A N 1
ATOM 1480 C CA . LYS A 1 182 ? 40.098 -11.113 0.899 1.00 51.53 182 LYS A CA 1
ATOM 1481 C C . LYS A 1 182 ? 39.318 -11.929 -0.140 1.00 51.53 182 LYS A C 1
ATOM 1483 O O . LYS A 1 182 ? 38.972 -11.394 -1.183 1.00 51.53 182 LYS A O 1
ATOM 1488 N N . GLY A 1 183 ? 38.901 -13.149 0.210 1.00 53.97 183 GLY A N 1
ATOM 1489 C CA . GLY A 1 183 ? 38.109 -14.005 -0.683 1.00 53.97 183 GLY A CA 1
ATOM 1490 C C . GLY A 1 183 ? 36.725 -13.453 -1.060 1.00 53.97 183 GLY A C 1
ATOM 1491 O O . GLY A 1 183 ? 36.215 -13.774 -2.125 1.00 53.97 183 GLY A O 1
ATOM 1492 N N . TYR A 1 184 ? 36.124 -12.585 -0.237 1.00 53.00 184 TYR A N 1
ATOM 1493 C CA . TYR A 1 184 ? 34.860 -11.913 -0.564 1.00 53.00 184 TYR A CA 1
ATOM 1494 C C . TYR A 1 184 ? 35.073 -10.753 -1.547 1.00 53.00 184 TYR A C 1
ATOM 1496 O O . TYR A 1 184 ? 34.257 -10.542 -2.439 1.00 53.00 184 TYR A O 1
ATOM 1504 N N . VAL A 1 185 ? 36.188 -10.026 -1.423 1.00 57.12 185 VAL A N 1
ATOM 1505 C CA . VAL A 1 185 ? 36.566 -8.962 -2.369 1.00 57.12 185 VAL A CA 1
ATOM 1506 C C . VAL A 1 185 ? 36.927 -9.557 -3.731 1.00 57.12 185 VAL A C 1
ATOM 1508 O O . VAL A 1 185 ? 36.430 -9.076 -4.745 1.00 57.12 185 VAL A O 1
ATOM 1511 N N . ASP A 1 186 ? 37.703 -10.643 -3.750 1.00 57.09 186 ASP A N 1
ATOM 1512 C CA . ASP A 1 186 ? 38.080 -11.346 -4.983 1.00 57.09 186 ASP A CA 1
ATOM 1513 C C . ASP A 1 186 ? 36.844 -11.948 -5.682 1.00 57.09 186 ASP A C 1
ATOM 1515 O O . ASP A 1 186 ? 36.701 -11.862 -6.903 1.00 57.09 186 ASP A O 1
ATOM 1519 N N . SER A 1 187 ? 35.893 -12.474 -4.901 1.00 60.34 187 SER A N 1
ATOM 1520 C CA . SER A 1 187 ? 34.611 -12.977 -5.405 1.00 60.34 187 SER A CA 1
ATOM 1521 C C . SER A 1 187 ? 33.710 -11.870 -5.959 1.00 60.34 187 SER A C 1
ATOM 1523 O O . SER A 1 187 ? 33.085 -12.070 -6.999 1.00 60.34 187 SER A O 1
ATOM 1525 N N . LEU A 1 188 ? 33.630 -10.704 -5.309 1.00 62.97 188 LEU A N 1
ATOM 1526 C CA . LEU A 1 188 ? 32.874 -9.561 -5.832 1.00 62.97 188 LEU A CA 1
ATOM 1527 C C . LEU A 1 188 ? 33.498 -9.008 -7.117 1.00 62.97 188 LEU A C 1
ATOM 1529 O O . LEU A 1 188 ? 32.767 -8.647 -8.045 1.00 62.97 188 LEU A O 1
ATOM 1533 N N . GLU A 1 189 ? 34.830 -8.964 -7.189 1.00 67.88 189 GLU A N 1
ATOM 1534 C CA . GLU A 1 189 ? 35.533 -8.511 -8.386 1.00 67.88 189 GLU A CA 1
ATOM 1535 C C . GLU A 1 189 ? 35.236 -9.441 -9.573 1.00 67.88 189 GLU A C 1
ATOM 1537 O O . GLU A 1 189 ? 34.857 -8.957 -10.637 1.00 67.88 189 GLU A O 1
ATOM 1542 N N . GLN A 1 190 ? 35.304 -10.763 -9.384 1.00 63.78 190 GLN A N 1
ATOM 1543 C CA . GLN A 1 190 ? 35.040 -11.729 -10.457 1.00 63.78 190 GLN A CA 1
ATOM 1544 C C . GLN A 1 190 ? 33.561 -11.850 -10.845 1.00 63.78 190 GLN A C 1
ATOM 1546 O O . GLN A 1 190 ? 33.250 -11.968 -12.027 1.00 63.78 190 GLN A O 1
ATOM 1551 N N . ILE A 1 191 ? 32.637 -11.843 -9.879 1.00 69.06 191 ILE A N 1
ATOM 1552 C CA . ILE A 1 191 ? 31.219 -12.145 -10.148 1.00 69.06 191 ILE A CA 1
ATOM 1553 C C . ILE A 1 191 ? 30.448 -10.903 -10.600 1.00 69.06 191 ILE A C 1
ATOM 1555 O O . ILE A 1 191 ? 29.535 -11.003 -11.418 1.00 69.06 191 ILE A O 1
ATOM 1559 N N . VAL A 1 192 ? 30.787 -9.730 -10.062 1.00 69.06 192 VAL A N 1
ATOM 1560 C CA . VAL A 1 192 ? 29.990 -8.511 -10.254 1.00 69.06 192 VAL A CA 1
ATOM 1561 C C . VAL A 1 192 ? 30.764 -7.473 -11.054 1.00 69.06 192 VAL A C 1
ATOM 1563 O O . VAL A 1 192 ? 30.272 -6.980 -12.070 1.00 69.06 192 VAL A O 1
ATOM 1566 N N . MET A 1 193 ? 31.985 -7.146 -10.627 1.00 69.38 193 MET A N 1
ATOM 1567 C CA . MET A 1 193 ? 32.723 -6.011 -11.190 1.00 69.38 193 MET A CA 1
ATOM 1568 C C . MET A 1 193 ? 33.246 -6.304 -12.593 1.00 69.38 193 MET A C 1
ATOM 1570 O O . MET A 1 193 ? 33.096 -5.471 -13.485 1.00 69.38 193 MET A O 1
ATOM 1574 N N . GLN A 1 194 ? 33.846 -7.473 -12.805 1.00 75.25 194 GLN A N 1
ATOM 1575 C CA . GLN A 1 194 ? 34.462 -7.848 -14.072 1.00 75.25 194 GLN A CA 1
ATOM 1576 C C . GLN A 1 194 ? 33.432 -7.976 -15.211 1.00 75.25 194 GLN A C 1
ATOM 1578 O O . GLN A 1 194 ? 33.607 -7.277 -16.213 1.00 75.25 194 GLN A O 1
ATOM 1583 N N . PRO A 1 195 ? 32.298 -8.692 -15.058 1.00 75.69 195 PRO A N 1
ATOM 1584 C CA . PRO A 1 195 ? 31.255 -8.725 -16.087 1.00 75.69 195 PRO A CA 1
ATOM 1585 C C . PRO A 1 195 ? 30.671 -7.341 -16.393 1.00 75.69 195 PRO A C 1
ATOM 1587 O O . PRO A 1 195 ? 30.289 -7.042 -17.524 1.00 75.69 195 PRO A O 1
ATOM 1590 N N . MET A 1 196 ? 30.596 -6.465 -15.388 1.00 73.25 196 MET A N 1
ATOM 1591 C CA . MET A 1 196 ? 30.071 -5.113 -15.554 1.00 73.25 196 MET A CA 1
ATOM 1592 C C . MET A 1 196 ? 31.089 -4.176 -16.233 1.00 73.25 196 MET A C 1
ATOM 1594 O O . MET A 1 196 ? 30.690 -3.371 -17.073 1.00 73.25 196 MET A O 1
ATOM 1598 N N . ARG A 1 197 ? 32.400 -4.332 -15.987 1.00 74.88 197 ARG A N 1
ATOM 1599 C CA . ARG A 1 197 ? 33.465 -3.639 -16.744 1.00 74.88 197 ARG A CA 1
ATOM 1600 C C . ARG A 1 197 ? 33.550 -4.113 -18.191 1.00 74.88 197 ARG A C 1
ATOM 1602 O O . ARG A 1 197 ? 33.718 -3.287 -19.081 1.00 74.88 197 ARG A O 1
ATOM 1609 N N . GLU A 1 198 ? 33.395 -5.409 -18.440 1.00 78.00 198 GLU A N 1
ATOM 1610 C CA . GLU A 1 198 ? 33.345 -5.969 -19.796 1.00 78.00 198 GLU A CA 1
ATOM 1611 C C . GLU A 1 198 ? 32.153 -5.407 -20.583 1.00 78.00 198 GLU A C 1
ATOM 1613 O O . GLU A 1 198 ? 32.308 -4.986 -21.731 1.00 78.00 198 GLU A O 1
ATOM 1618 N N . LYS A 1 199 ? 30.983 -5.277 -19.942 1.00 72.50 199 LYS A N 1
ATOM 1619 C CA . LYS A 1 199 ? 29.833 -4.566 -20.523 1.00 72.50 199 LYS A CA 1
ATOM 1620 C C . LYS A 1 199 ? 30.155 -3.102 -20.823 1.00 72.50 199 LYS A C 1
ATOM 1622 O O . LYS A 1 199 ? 29.823 -2.637 -21.913 1.00 72.50 199 LYS A O 1
ATOM 1627 N N . VAL A 1 200 ? 30.855 -2.401 -19.923 1.00 70.19 200 VAL A N 1
ATOM 1628 C CA . VAL A 1 200 ? 31.309 -1.018 -20.163 1.00 70.19 200 VAL A CA 1
ATOM 1629 C C . VAL A 1 200 ? 32.267 -0.894 -21.341 1.00 70.19 200 VAL A C 1
ATOM 1631 O O . VAL A 1 200 ? 32.119 0.026 -22.149 1.00 70.19 200 VAL A O 1
ATOM 1634 N N . ALA A 1 201 ? 33.196 -1.833 -21.478 1.00 72.06 201 ALA A N 1
ATOM 1635 C CA . ALA A 1 201 ? 34.169 -1.857 -22.561 1.00 72.06 201 ALA A CA 1
ATOM 1636 C C . ALA A 1 201 ? 33.554 -2.241 -23.919 1.00 72.06 201 ALA A C 1
ATOM 1638 O O . ALA A 1 201 ? 34.054 -1.812 -24.954 1.00 72.06 201 ALA A O 1
ATOM 1639 N N . SER A 1 202 ? 32.457 -3.008 -23.931 1.00 75.12 202 SER A N 1
ATOM 1640 C CA . SER A 1 202 ? 31.849 -3.549 -25.158 1.00 75.12 202 SER A CA 1
ATOM 1641 C C . SER A 1 202 ? 31.274 -2.504 -26.124 1.00 75.12 202 SER A C 1
ATOM 1643 O O . SER A 1 202 ? 30.999 -2.832 -27.276 1.00 75.12 202 SER A O 1
ATOM 1645 N N . GLY A 1 203 ? 31.031 -1.271 -25.663 1.00 69.31 203 GLY A N 1
ATOM 1646 C CA . GLY A 1 203 ? 30.413 -0.206 -26.462 1.00 69.31 203 GLY A CA 1
ATOM 1647 C C . GLY A 1 203 ? 28.925 -0.411 -26.785 1.00 69.31 203 GLY A C 1
ATOM 1648 O O . GLY A 1 203 ? 28.302 0.500 -27.318 1.00 69.31 203 GLY A O 1
ATOM 1649 N N . LYS A 1 204 ? 28.324 -1.552 -26.412 1.00 78.69 204 LYS A N 1
ATOM 1650 C CA . LYS A 1 204 ? 26.919 -1.918 -26.695 1.00 78.69 204 LYS A CA 1
ATOM 1651 C C . LYS A 1 204 ? 25.949 -1.488 -25.588 1.00 78.69 204 LYS A C 1
ATOM 1653 O O . LYS A 1 204 ? 25.056 -2.235 -25.172 1.00 78.69 204 LYS A O 1
ATOM 1658 N N . TRP A 1 205 ? 26.172 -0.299 -25.027 1.00 80.75 205 TRP A N 1
ATOM 1659 C CA . TRP A 1 205 ? 25.356 0.215 -23.920 1.00 80.75 205 TRP A CA 1
ATOM 1660 C C . TRP A 1 205 ? 23.943 0.575 -24.365 1.00 80.75 205 TRP A C 1
ATOM 1662 O O . TRP A 1 205 ? 23.006 0.361 -23.598 1.00 80.75 205 TRP A O 1
ATOM 1672 N N . LYS A 1 206 ? 23.777 1.052 -25.605 1.00 81.81 206 LYS A N 1
ATOM 1673 C CA . LYS A 1 206 ? 22.460 1.360 -26.169 1.00 81.81 206 LYS A CA 1
ATOM 1674 C C . LYS A 1 206 ? 21.599 0.099 -26.253 1.00 81.81 206 LYS A C 1
ATOM 1676 O O . LYS A 1 206 ? 20.486 0.097 -25.738 1.00 81.81 206 LYS A O 1
ATOM 1681 N N . GLU A 1 207 ? 22.121 -0.991 -26.812 1.00 84.31 207 GLU A N 1
ATOM 1682 C CA . GLU A 1 207 ? 21.406 -2.268 -26.929 1.00 84.31 207 GLU A CA 1
ATOM 1683 C C . GLU A 1 207 ? 21.129 -2.888 -25.554 1.00 84.31 207 GLU A C 1
ATOM 1685 O O . GLU A 1 207 ? 20.035 -3.393 -25.299 1.00 84.31 207 GLU A O 1
ATOM 1690 N N . THR A 1 208 ? 22.096 -2.803 -24.635 1.00 83.50 208 THR A N 1
ATOM 1691 C CA . THR A 1 208 ? 21.929 -3.271 -23.249 1.00 83.50 208 THR A CA 1
ATOM 1692 C C . THR A 1 208 ? 20.820 -2.497 -22.534 1.00 83.50 208 THR A C 1
ATOM 1694 O O . THR A 1 208 ? 19.978 -3.090 -21.856 1.00 83.50 208 THR A O 1
ATOM 1697 N N . PHE A 1 209 ? 20.780 -1.175 -22.709 1.00 85.81 209 PHE A N 1
ATOM 1698 C CA . PHE A 1 209 ? 19.728 -0.334 -22.151 1.00 85.81 209 PHE A CA 1
ATOM 1699 C C . PHE A 1 209 ? 18.374 -0.613 -22.808 1.00 85.81 209 PHE A C 1
ATOM 1701 O O . PHE A 1 209 ? 17.380 -0.706 -22.097 1.00 85.81 209 PHE A O 1
ATOM 1708 N N . GLN A 1 210 ? 18.313 -0.825 -24.126 1.00 86.75 210 GLN A N 1
ATOM 1709 C CA . GLN A 1 210 ? 17.076 -1.204 -24.820 1.00 86.75 210 GLN A CA 1
ATOM 1710 C C . GLN A 1 210 ? 16.489 -2.510 -24.263 1.00 86.75 210 GLN A C 1
ATOM 1712 O O . GLN A 1 210 ? 15.298 -2.560 -23.954 1.00 86.75 210 GLN A O 1
ATOM 1717 N N . GLN A 1 211 ? 17.317 -3.540 -24.061 1.00 87.69 211 GLN A N 1
ATOM 1718 C CA . GLN A 1 211 ? 16.889 -4.808 -23.457 1.00 87.69 211 GLN A CA 1
ATOM 1719 C C . GLN A 1 211 ? 16.424 -4.628 -22.006 1.00 87.69 211 GLN A C 1
ATOM 1721 O O . GLN A 1 211 ? 15.377 -5.145 -21.617 1.00 87.69 211 GLN A O 1
ATOM 1726 N N . SER A 1 212 ? 17.168 -3.854 -21.212 1.00 85.44 212 SER A N 1
ATOM 1727 C CA . SER A 1 212 ? 16.804 -3.530 -19.828 1.00 85.44 212 SER A CA 1
ATOM 1728 C C . SER A 1 212 ? 15.496 -2.735 -19.747 1.00 85.44 212 SER A C 1
ATOM 1730 O O . SER A 1 212 ? 14.638 -3.019 -18.912 1.00 85.44 212 SER A O 1
ATOM 1732 N N . ASN A 1 213 ? 15.293 -1.778 -20.656 1.00 88.25 213 ASN A N 1
ATOM 1733 C CA . ASN A 1 213 ? 14.070 -0.989 -20.732 1.00 88.25 213 ASN A CA 1
ATOM 1734 C C . ASN A 1 213 ? 12.868 -1.861 -21.118 1.00 88.25 213 ASN A C 1
ATOM 1736 O O . ASN A 1 213 ? 11.814 -1.729 -20.502 1.00 88.25 213 ASN A O 1
ATOM 1740 N N . ALA A 1 214 ? 13.031 -2.790 -22.067 1.00 89.50 214 ALA A N 1
ATOM 1741 C CA . ALA A 1 214 ? 11.994 -3.758 -22.424 1.00 89.50 214 ALA A CA 1
ATOM 1742 C C . ALA A 1 214 ? 11.615 -4.656 -21.232 1.00 89.50 214 ALA A C 1
ATOM 1744 O O . ALA A 1 214 ? 10.437 -4.751 -20.886 1.00 89.50 214 ALA A O 1
ATOM 1745 N N . ALA A 1 215 ? 12.603 -5.222 -20.530 1.00 89.56 215 ALA A N 1
ATOM 1746 C CA . ALA A 1 215 ? 12.361 -6.025 -19.329 1.00 89.56 215 ALA A CA 1
ATOM 1747 C C . ALA A 1 215 ? 11.663 -5.214 -18.221 1.00 89.56 215 ALA A C 1
ATOM 1749 O O . ALA A 1 215 ? 10.739 -5.693 -17.563 1.00 89.56 215 ALA A O 1
ATOM 1750 N N . ARG A 1 216 ? 12.058 -3.948 -18.039 1.00 89.81 216 ARG A N 1
ATOM 1751 C CA . ARG A 1 216 ? 11.433 -3.049 -17.064 1.00 89.81 216 ARG A CA 1
ATOM 1752 C C . ARG A 1 216 ? 9.986 -2.711 -17.429 1.00 89.81 216 ARG A C 1
ATOM 1754 O O . ARG A 1 216 ? 9.145 -2.638 -16.536 1.00 89.81 216 ARG A O 1
ATOM 1761 N N . ILE A 1 217 ? 9.684 -2.521 -18.713 1.00 93.44 217 ILE A N 1
ATOM 1762 C CA . ILE A 1 217 ? 8.316 -2.330 -19.214 1.00 93.44 217 ILE A CA 1
ATOM 1763 C C . ILE A 1 217 ? 7.447 -3.542 -18.854 1.00 93.44 217 ILE A C 1
ATOM 1765 O O . ILE A 1 217 ? 6.364 -3.360 -18.295 1.00 93.44 217 ILE A O 1
ATOM 1769 N N . GLU A 1 218 ? 7.927 -4.762 -19.101 1.00 93.94 218 GLU A N 1
ATOM 1770 C CA . GLU A 1 218 ? 7.202 -5.993 -18.759 1.00 93.94 218 GLU A CA 1
ATOM 1771 C C . GLU A 1 218 ? 6.968 -6.131 -17.247 1.00 93.94 218 GLU A C 1
ATOM 1773 O O . GLU A 1 218 ? 5.856 -6.453 -16.814 1.00 93.94 218 GLU A O 1
ATOM 1778 N N . GLU A 1 219 ? 7.979 -5.824 -16.429 1.00 93.44 219 GLU A N 1
ATOM 1779 C CA . GLU A 1 219 ? 7.865 -5.827 -14.967 1.00 93.44 219 GLU A CA 1
ATOM 1780 C C . GLU A 1 219 ? 6.787 -4.843 -14.486 1.00 93.44 219 GLU A C 1
ATOM 1782 O O . GLU A 1 219 ? 5.928 -5.198 -13.672 1.00 93.44 219 GLU A O 1
ATOM 1787 N N . ILE A 1 220 ? 6.794 -3.612 -15.012 1.00 92.88 220 ILE A N 1
ATOM 1788 C CA . ILE A 1 220 ? 5.804 -2.585 -14.671 1.00 92.88 220 ILE A CA 1
ATOM 1789 C C . ILE A 1 220 ? 4.395 -3.051 -15.057 1.00 92.88 220 ILE A C 1
ATOM 1791 O O . ILE A 1 220 ? 3.472 -2.945 -14.249 1.00 92.88 220 ILE A O 1
ATOM 1795 N N . GLN A 1 221 ? 4.218 -3.632 -16.245 1.00 94.94 221 GLN A N 1
ATOM 1796 C CA . GLN A 1 221 ? 2.930 -4.195 -16.662 1.00 94.94 221 GLN A CA 1
ATOM 1797 C C . GLN A 1 221 ? 2.473 -5.344 -15.754 1.00 94.94 221 GLN A C 1
ATOM 1799 O O . GLN A 1 221 ? 1.288 -5.449 -15.432 1.00 94.94 221 GLN A O 1
ATOM 1804 N N . GLY A 1 222 ? 3.392 -6.214 -15.328 1.00 94.25 222 GLY A N 1
ATOM 1805 C CA . GLY A 1 222 ? 3.118 -7.262 -14.343 1.00 94.25 222 GLY A CA 1
ATOM 1806 C C . GLY A 1 222 ? 2.624 -6.692 -13.013 1.00 94.25 222 GLY A C 1
ATOM 1807 O O . GLY A 1 222 ? 1.608 -7.145 -12.485 1.00 94.25 222 GLY A O 1
ATOM 1808 N N . ARG A 1 223 ? 3.288 -5.647 -12.507 1.00 93.38 223 ARG A N 1
ATOM 1809 C CA . ARG A 1 223 ? 2.889 -4.945 -11.279 1.00 93.38 223 ARG A CA 1
ATOM 1810 C C . ARG A 1 223 ? 1.518 -4.285 -11.398 1.00 93.38 223 ARG A C 1
ATOM 1812 O O . ARG A 1 223 ? 0.705 -4.460 -10.497 1.00 93.38 223 ARG A O 1
ATOM 1819 N N . ILE A 1 224 ? 1.238 -3.594 -12.506 1.00 93.94 224 ILE A N 1
ATOM 1820 C CA . ILE A 1 224 ? -0.080 -2.989 -12.759 1.00 93.94 224 ILE A CA 1
ATOM 1821 C C . ILE A 1 224 ? -1.172 -4.064 -12.738 1.00 93.94 224 ILE A C 1
ATOM 1823 O O . ILE A 1 224 ? -2.148 -3.904 -12.016 1.00 93.94 224 ILE A O 1
ATOM 1827 N N . ARG A 1 225 ? -0.975 -5.199 -13.428 1.00 95.31 225 ARG A N 1
ATOM 1828 C CA . ARG A 1 225 ? -1.940 -6.317 -13.419 1.00 95.31 225 ARG A CA 1
ATOM 1829 C C . ARG A 1 225 ? -2.183 -6.883 -12.021 1.00 95.31 225 ARG A C 1
ATOM 1831 O O . ARG A 1 225 ? -3.314 -7.220 -11.684 1.00 95.31 225 ARG A O 1
ATOM 1838 N N . LYS A 1 226 ? -1.136 -6.981 -11.196 1.00 93.31 226 LYS A N 1
ATOM 1839 C CA . LYS A 1 226 ? -1.270 -7.419 -9.801 1.00 93.31 226 LYS A CA 1
ATOM 1840 C C . LYS A 1 226 ? -2.099 -6.429 -8.980 1.00 93.31 226 LYS A C 1
ATOM 1842 O O . LYS A 1 226 ? -2.972 -6.859 -8.232 1.00 93.31 226 LYS A O 1
ATOM 1847 N N . ILE A 1 227 ? -1.846 -5.129 -9.133 1.00 93.69 227 ILE A N 1
ATOM 1848 C CA . ILE A 1 227 ? -2.630 -4.089 -8.457 1.00 93.69 227 ILE A CA 1
ATOM 1849 C C . ILE A 1 227 ? -4.081 -4.108 -8.949 1.00 93.69 227 ILE A C 1
ATOM 1851 O O . ILE A 1 227 ? -4.993 -4.015 -8.138 1.00 93.69 227 ILE A O 1
ATOM 1855 N N . ASP A 1 228 ? -4.315 -4.292 -10.250 1.00 93.75 228 ASP A N 1
ATOM 1856 C CA . ASP A 1 228 ? -5.665 -4.432 -10.804 1.00 93.75 228 ASP A CA 1
ATOM 1857 C C . ASP A 1 228 ? -6.417 -5.601 -10.169 1.00 93.75 228 ASP A C 1
ATOM 1859 O O . ASP A 1 228 ? -7.545 -5.424 -9.713 1.00 93.75 228 ASP A O 1
ATOM 1863 N N . ALA A 1 229 ? -5.776 -6.767 -10.051 1.00 91.56 229 ALA A N 1
ATOM 1864 C CA . ALA A 1 229 ? -6.367 -7.913 -9.368 1.00 91.56 229 ALA A CA 1
ATOM 1865 C C . ALA A 1 229 ? -6.718 -7.589 -7.903 1.00 91.56 229 ALA A C 1
ATOM 1867 O O . ALA A 1 229 ? -7.817 -7.908 -7.451 1.00 91.56 229 ALA A O 1
ATOM 1868 N N . GLN A 1 230 ? -5.835 -6.894 -7.178 1.00 90.75 230 GLN A N 1
ATOM 1869 C CA . GLN A 1 230 ? -6.107 -6.461 -5.802 1.00 90.75 230 GLN A CA 1
ATOM 1870 C C . GLN A 1 230 ? -7.290 -5.490 -5.728 1.00 90.75 230 GLN A C 1
ATOM 1872 O O . GLN A 1 230 ? -8.203 -5.704 -4.941 1.00 90.75 230 GLN A O 1
ATOM 1877 N N . LEU A 1 231 ? -7.338 -4.475 -6.593 1.00 91.94 231 LEU A N 1
ATOM 1878 C CA . LEU A 1 231 ? -8.422 -3.487 -6.626 1.00 91.94 231 LEU A CA 1
ATOM 1879 C C . LEU A 1 231 ? -9.794 -4.091 -6.970 1.00 91.94 231 LEU A C 1
ATOM 1881 O O . LEU A 1 231 ? -10.818 -3.466 -6.681 1.00 91.94 231 LEU A O 1
ATOM 1885 N N . THR A 1 232 ? -9.825 -5.282 -7.579 1.00 91.94 232 THR A N 1
ATOM 1886 C CA . THR A 1 232 ? -11.058 -6.036 -7.863 1.00 91.94 232 THR A CA 1
ATOM 1887 C C . THR A 1 232 ? -11.526 -6.941 -6.722 1.00 91.94 232 THR A C 1
ATOM 1889 O O . THR A 1 232 ? -12.625 -7.501 -6.813 1.00 91.94 232 THR A O 1
ATOM 1892 N N . SER A 1 233 ? -10.750 -7.079 -5.640 1.00 91.50 233 SER A N 1
ATOM 1893 C CA . SER A 1 233 ? -11.160 -7.891 -4.492 1.00 91.50 233 SER A CA 1
ATOM 1894 C C . SER A 1 233 ? -12.475 -7.367 -3.883 1.00 91.50 233 SER A C 1
ATOM 1896 O O . SER A 1 233 ? -12.799 -6.182 -4.027 1.00 91.50 233 SER A O 1
ATOM 1898 N N . PRO A 1 234 ? -13.289 -8.223 -3.237 1.00 91.25 234 PRO A N 1
ATOM 1899 C CA . PRO A 1 234 ? -14.512 -7.789 -2.558 1.00 91.25 234 PRO A CA 1
ATOM 1900 C C . PRO A 1 234 ? -14.275 -6.634 -1.575 1.00 91.25 234 PRO A C 1
ATOM 1902 O O . PRO A 1 234 ? -15.030 -5.665 -1.568 1.00 91.25 234 PRO A O 1
ATOM 1905 N N . GLU A 1 235 ? -13.186 -6.698 -0.813 1.00 89.94 235 GLU A N 1
ATOM 1906 C CA . GLU A 1 235 ? -12.800 -5.700 0.183 1.00 89.94 235 GLU A CA 1
ATOM 1907 C C . GLU A 1 235 ? -12.481 -4.358 -0.476 1.00 89.94 235 GLU A C 1
ATOM 1909 O O . GLU A 1 235 ? -12.959 -3.320 -0.027 1.00 89.94 235 GLU A O 1
ATOM 1914 N N . MET A 1 236 ? -11.731 -4.376 -1.582 1.00 92.81 236 MET A N 1
ATOM 1915 C CA . MET A 1 236 ? -11.376 -3.163 -2.318 1.00 92.81 236 MET A CA 1
ATOM 1916 C C . MET A 1 236 ? -12.564 -2.573 -3.076 1.00 92.81 236 MET A C 1
ATOM 1918 O O . MET A 1 236 ? -12.642 -1.353 -3.241 1.00 92.81 236 MET A O 1
ATOM 1922 N N . ARG A 1 237 ? -13.514 -3.404 -3.521 1.00 92.12 237 ARG A N 1
ATOM 1923 C CA . ARG A 1 237 ? -14.791 -2.930 -4.074 1.00 92.12 237 ARG A CA 1
ATOM 1924 C C . ARG A 1 237 ? -15.638 -2.252 -3.003 1.00 92.12 237 ARG A C 1
ATOM 1926 O O . ARG A 1 237 ? -16.157 -1.171 -3.263 1.00 92.12 237 ARG A O 1
ATOM 1933 N N . GLN A 1 238 ? -15.714 -2.822 -1.802 1.00 92.75 238 GLN A N 1
ATOM 1934 C CA . GLN A 1 238 ? -16.393 -2.179 -0.678 1.00 92.75 238 GLN A CA 1
ATOM 1935 C C . GLN A 1 238 ? -15.697 -0.872 -0.274 1.00 92.75 238 GLN A C 1
ATOM 1937 O O . GLN A 1 238 ? -16.360 0.142 -0.089 1.00 92.75 238 GLN A O 1
ATOM 1942 N N . ALA A 1 239 ? -14.364 -0.854 -0.241 1.00 92.44 239 ALA A N 1
ATOM 1943 C CA . ALA A 1 239 ? -13.589 0.354 0.022 1.00 92.44 239 ALA A CA 1
ATOM 1944 C C . ALA A 1 239 ? -13.866 1.469 -1.002 1.00 92.44 239 ALA A C 1
ATOM 1946 O O . ALA A 1 239 ? -13.854 2.645 -0.657 1.00 92.44 239 ALA A O 1
ATOM 1947 N N . ALA A 1 240 ? -14.162 1.130 -2.262 1.00 92.56 240 ALA A N 1
ATOM 1948 C CA . ALA A 1 240 ? -14.570 2.126 -3.253 1.00 92.56 240 ALA A CA 1
ATOM 1949 C C . ALA A 1 240 ? -15.906 2.799 -2.890 1.00 92.56 240 ALA A C 1
ATOM 1951 O O . ALA A 1 240 ? -16.055 3.998 -3.113 1.00 92.56 240 ALA A O 1
ATOM 1952 N N . LEU A 1 241 ? -16.849 2.036 -2.326 1.00 93.31 241 LEU A N 1
ATOM 1953 C CA . LEU A 1 241 ? -18.143 2.542 -1.860 1.00 93.31 241 LEU A CA 1
ATOM 1954 C C . LEU A 1 241 ? -18.009 3.364 -0.573 1.00 93.31 241 LEU A C 1
ATOM 1956 O O . LEU A 1 241 ? -18.714 4.352 -0.409 1.00 93.31 241 LEU A O 1
ATOM 1960 N N . ASP A 1 242 ? -17.094 2.973 0.315 1.00 93.12 242 ASP A N 1
ATOM 1961 C CA . ASP A 1 242 ? -16.870 3.626 1.611 1.00 93.12 242 ASP A CA 1
ATOM 1962 C C . ASP A 1 242 ? -16.034 4.910 1.499 1.00 93.12 242 ASP A C 1
ATOM 1964 O O . ASP A 1 242 ? -16.112 5.788 2.359 1.00 93.12 242 ASP A O 1
ATOM 1968 N N . ARG A 1 243 ? -15.242 5.038 0.428 1.00 92.44 243 ARG A N 1
ATOM 1969 C CA . ARG A 1 243 ? -14.298 6.141 0.220 1.00 92.44 243 ARG A CA 1
ATOM 1970 C C . ARG A 1 243 ? -14.905 7.543 0.374 1.00 92.44 243 ARG A C 1
ATOM 1972 O O . ARG A 1 243 ? -14.248 8.347 1.029 1.00 92.44 243 ARG A O 1
ATOM 1979 N N . PRO A 1 244 ? -16.079 7.882 -0.197 1.00 92.75 244 PRO A N 1
ATOM 1980 C CA . PRO A 1 244 ? -16.625 9.234 -0.083 1.00 92.75 244 PRO A CA 1
ATOM 1981 C C . PRO A 1 244 ? -16.898 9.632 1.368 1.00 92.75 244 PRO A C 1
ATOM 1983 O O . PRO A 1 244 ? -16.450 10.689 1.791 1.00 92.75 244 PRO A O 1
ATOM 1986 N N . ALA A 1 245 ? -17.548 8.756 2.140 1.00 90.75 245 ALA A N 1
ATOM 1987 C CA . ALA A 1 245 ? -17.853 9.018 3.544 1.00 90.75 245 ALA A CA 1
ATOM 1988 C C . ALA A 1 245 ? -16.576 9.119 4.388 1.00 90.75 245 ALA A C 1
ATOM 1990 O O . ALA A 1 245 ? -16.468 9.981 5.252 1.00 90.75 245 ALA A O 1
ATOM 1991 N N . VAL A 1 246 ? -15.585 8.261 4.122 1.00 89.94 246 VAL A N 1
ATOM 1992 C CA . VAL A 1 246 ? -14.299 8.303 4.832 1.00 89.94 246 VAL A CA 1
ATOM 1993 C C . VAL A 1 246 ? -13.564 9.616 4.573 1.00 89.94 246 VAL A C 1
ATOM 1995 O O . VAL A 1 246 ? -13.102 10.227 5.528 1.00 89.94 246 VAL A O 1
ATOM 1998 N N . LEU A 1 247 ? -13.502 10.073 3.320 1.00 90.06 247 LEU A N 1
ATOM 1999 C CA . LEU A 1 247 ? -12.816 11.318 2.953 1.00 90.06 247 LEU A CA 1
ATOM 2000 C C . LEU A 1 247 ? -13.581 12.595 3.337 1.00 90.06 247 LEU A C 1
ATOM 2002 O O . LEU A 1 247 ? -13.021 13.683 3.249 1.00 90.06 247 LEU A O 1
ATOM 2006 N N . GLU A 1 248 ? -14.847 12.481 3.741 1.00 89.44 248 GLU A N 1
ATOM 2007 C CA . GLU A 1 248 ? -15.622 13.591 4.308 1.00 89.44 248 GLU A CA 1
ATOM 2008 C C . GLU A 1 248 ? -15.241 13.867 5.770 1.00 89.44 248 GLU A C 1
ATOM 2010 O O . GLU A 1 248 ? -15.342 15.001 6.233 1.00 89.44 248 GLU A O 1
ATOM 2015 N N . VAL A 1 249 ? -14.782 12.838 6.489 1.00 85.75 249 VAL A N 1
ATOM 2016 C CA . VAL A 1 249 ? -14.438 12.923 7.918 1.00 85.75 249 VAL A CA 1
ATOM 2017 C C . VAL A 1 249 ? -12.938 12.954 8.156 1.00 85.75 249 VAL A C 1
ATOM 2019 O O . VAL A 1 249 ? -12.501 13.630 9.079 1.00 85.75 249 VAL A O 1
ATOM 2022 N N . LEU A 1 250 ? -12.181 12.191 7.369 1.00 85.88 250 LEU A N 1
ATOM 2023 C CA . LEU A 1 250 ? -10.744 12.023 7.515 1.00 85.88 250 LEU A CA 1
ATOM 2024 C C . LEU A 1 250 ? -10.029 12.536 6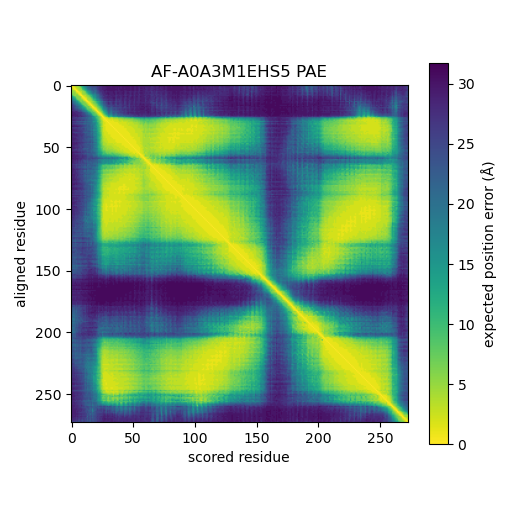.280 1.00 85.88 250 LEU A C 1
ATOM 2026 O O . LEU A 1 250 ? -10.324 12.114 5.156 1.00 85.88 250 LEU A O 1
ATOM 2030 N N . ASP A 1 251 ? -9.037 13.389 6.488 1.00 84.31 251 ASP A N 1
ATOM 2031 C CA . ASP A 1 251 ? -8.156 13.770 5.398 1.00 84.31 251 ASP A CA 1
ATOM 2032 C C . ASP A 1 251 ? -7.130 12.660 5.073 1.00 84.31 251 ASP A C 1
ATOM 2034 O O . ASP A 1 251 ? -7.018 11.615 5.725 1.00 84.31 251 ASP A O 1
ATOM 2038 N N . LEU A 1 252 ? -6.373 12.855 3.990 1.00 73.44 252 LEU A N 1
ATOM 2039 C CA . LEU A 1 252 ? -5.383 11.872 3.542 1.00 73.44 252 LEU A CA 1
ATOM 2040 C C . LEU A 1 252 ? -4.203 11.700 4.507 1.00 73.44 252 LEU A C 1
ATOM 2042 O O . LEU A 1 252 ? -3.498 10.693 4.399 1.00 73.44 252 LEU A O 1
ATOM 2046 N N . GLN A 1 253 ? -3.951 12.673 5.380 1.00 76.69 253 GLN A N 1
ATOM 2047 C CA . GLN A 1 253 ? -2.888 12.628 6.374 1.00 76.69 253 GLN A CA 1
ATOM 2048 C C . GLN A 1 253 ? -3.356 11.837 7.599 1.00 76.69 253 GLN A C 1
ATOM 2050 O O . GLN A 1 253 ? -2.679 10.896 8.003 1.00 76.69 253 GLN A O 1
ATOM 2055 N N . GLU A 1 254 ? -4.558 12.105 8.098 1.00 75.44 254 GLU A N 1
ATOM 2056 C CA . GLU A 1 254 ? -5.172 11.364 9.204 1.00 75.44 254 GLU A CA 1
ATOM 2057 C C . GLU A 1 254 ? -5.378 9.880 8.854 1.00 75.44 254 GLU A C 1
ATOM 2059 O O . GLU A 1 254 ? -5.211 8.996 9.698 1.00 75.44 254 GLU A O 1
ATOM 2064 N N . LEU A 1 255 ? -5.662 9.571 7.582 1.00 73.25 255 LEU A N 1
ATOM 2065 C CA . LEU A 1 255 ? -5.722 8.190 7.094 1.00 73.25 255 LEU A CA 1
ATOM 2066 C C . LEU A 1 255 ? -4.371 7.460 7.138 1.00 73.25 255 LEU A C 1
ATOM 2068 O O . LEU A 1 255 ? -4.360 6.243 7.308 1.00 73.25 255 LEU A O 1
ATOM 2072 N N . GLN A 1 256 ? -3.247 8.166 6.973 1.00 67.88 256 GLN A N 1
ATOM 2073 C CA . GLN A 1 256 ? -1.901 7.573 7.061 1.00 67.88 256 GLN A CA 1
ATOM 2074 C C . GLN A 1 256 ? -1.501 7.254 8.500 1.00 67.88 256 GLN A C 1
ATOM 2076 O O . GLN A 1 256 ? -0.669 6.379 8.730 1.00 67.88 256 GLN A O 1
ATOM 2081 N N . GLU A 1 257 ? -2.095 7.956 9.462 1.00 71.12 257 GLU A N 1
ATOM 2082 C CA . GLU A 1 257 ? -1.872 7.740 10.889 1.00 71.12 257 GLU A CA 1
ATOM 2083 C C . GLU A 1 257 ? -2.706 6.576 11.442 1.00 71.12 257 GLU A C 1
ATOM 2085 O O . GLU A 1 257 ? -2.556 6.209 12.609 1.00 71.12 257 GLU A O 1
ATOM 2090 N N . LEU A 1 258 ? -3.591 5.974 10.637 1.00 64.81 258 LEU A N 1
ATOM 2091 C CA . LEU A 1 258 ? -4.297 4.757 11.025 1.00 64.81 258 LEU A CA 1
ATOM 2092 C C . LEU A 1 258 ? -3.327 3.567 11.024 1.00 64.81 258 LEU A C 1
ATOM 2094 O O . LEU A 1 258 ? -2.601 3.362 10.048 1.00 64.81 258 LEU A O 1
ATOM 2098 N N . PRO A 1 259 ? -3.317 2.739 12.084 1.00 55.34 259 PRO A N 1
ATOM 2099 C CA . PRO A 1 259 ? -2.453 1.572 12.115 1.00 55.34 259 PRO A CA 1
ATOM 2100 C C . PRO A 1 259 ? -2.812 0.620 10.962 1.00 55.34 259 PRO A C 1
ATOM 2102 O O . PRO A 1 259 ? -4.000 0.411 10.685 1.00 55.34 259 PRO A O 1
ATOM 2105 N N . PRO A 1 260 ? -1.816 -0.004 10.307 1.00 48.31 260 PRO A N 1
ATOM 2106 C CA . PRO A 1 260 ? -2.065 -1.064 9.342 1.00 48.31 260 PRO A CA 1
ATOM 2107 C C . PRO A 1 260 ? -2.687 -2.255 10.080 1.00 48.31 260 PRO A C 1
ATOM 2109 O O . PRO A 1 260 ? -1.974 -3.030 10.700 1.00 48.31 260 PRO A O 1
ATOM 2112 N N . SER A 1 261 ? -4.020 -2.340 10.049 1.00 43.41 261 SER A N 1
ATOM 2113 C CA . SER A 1 261 ? -4.890 -3.407 10.569 1.00 43.41 261 SER A CA 1
ATOM 2114 C C . SER A 1 261 ? -4.500 -4.045 11.917 1.00 43.41 261 SER A C 1
ATOM 2116 O O . SER A 1 261 ? -3.522 -4.782 12.026 1.00 43.41 261 SER A O 1
ATOM 2118 N N . LEU A 1 262 ? -5.379 -3.912 12.916 1.00 42.03 262 LEU A N 1
ATOM 2119 C CA . LEU A 1 262 ? -5.451 -4.849 14.040 1.00 42.03 262 LEU A CA 1
ATOM 2120 C C . LEU A 1 262 ? -5.642 -6.276 13.496 1.00 42.03 262 LEU A C 1
ATOM 2122 O O . LEU A 1 262 ? -6.671 -6.603 12.892 1.00 42.03 262 LEU A O 1
ATOM 2126 N N . VAL A 1 263 ? -4.607 -7.095 13.664 1.00 33.22 263 VAL A N 1
ATOM 2127 C CA . VAL A 1 263 ? -4.626 -8.534 13.408 1.00 33.22 263 VAL A CA 1
ATOM 2128 C C . VAL A 1 263 ? -5.313 -9.207 14.591 1.00 33.22 263 VAL A C 1
ATOM 2130 O O . VAL A 1 263 ? -4.847 -9.091 15.716 1.00 33.22 263 VAL A O 1
ATOM 2133 N N . GLU A 1 264 ? -6.375 -9.948 14.309 1.00 43.69 264 GLU A N 1
ATOM 2134 C CA . GLU A 1 264 ? -7.031 -10.902 15.206 1.00 43.69 264 GLU A CA 1
ATOM 2135 C C . GLU A 1 264 ? -7.532 -12.078 14.361 1.00 43.69 264 GLU A C 1
ATOM 2137 O O . GLU A 1 264 ? -7.808 -11.893 13.173 1.00 43.69 264 GLU A O 1
ATOM 2142 N N . ASP A 1 265 ? -7.643 -13.317 14.830 1.00 37.22 265 ASP A N 1
ATOM 2143 C CA . ASP A 1 265 ? -7.718 -13.864 16.185 1.00 37.22 265 ASP A CA 1
ATOM 2144 C C . ASP A 1 265 ? -6.914 -15.165 16.257 1.00 37.22 265 ASP A C 1
ATOM 2146 O O . ASP A 1 265 ? -6.674 -15.835 15.246 1.00 37.22 265 ASP A O 1
ATOM 2150 N N . GLY A 1 266 ? -6.542 -15.554 17.473 1.00 31.08 266 GLY A N 1
ATOM 2151 C CA . GLY A 1 266 ? -5.967 -16.858 17.762 1.00 31.08 266 GLY A CA 1
ATOM 2152 C C . GLY A 1 266 ? -6.874 -18.014 17.332 1.00 31.08 266 GLY A C 1
ATOM 2153 O O . GLY A 1 266 ? -7.842 -18.347 18.006 1.00 31.08 266 GLY A O 1
ATOM 2154 N N . SER A 1 267 ? -6.474 -18.731 16.282 1.00 29.98 267 SER A N 1
ATOM 2155 C CA . SER A 1 267 ? -6.662 -20.180 16.240 1.00 29.98 267 SER A CA 1
ATOM 2156 C C . SER A 1 267 ? -5.478 -20.820 16.964 1.00 29.98 267 SER A C 1
ATOM 2158 O O . SER A 1 267 ? -4.382 -20.948 16.411 1.00 29.98 267 SER A O 1
ATOM 2160 N N . GLY A 1 268 ? -5.681 -21.171 18.231 1.00 30.77 268 GLY A N 1
ATOM 2161 C CA . GLY A 1 268 ? -4.774 -22.059 18.943 1.00 30.77 268 GLY A CA 1
ATOM 2162 C C . GLY A 1 268 ? -4.800 -23.483 18.374 1.00 30.77 268 GLY A C 1
ATOM 2163 O O . GLY A 1 268 ? -5.792 -23.905 17.784 1.00 30.77 268 GLY A O 1
ATOM 2164 N N . ILE A 1 269 ? -3.731 -24.219 18.711 1.00 30.94 269 ILE A N 1
ATOM 2165 C CA . ILE A 1 269 ? -3.569 -25.686 18.658 1.00 30.94 269 ILE A CA 1
ATOM 2166 C C . ILE A 1 269 ? -3.267 -26.235 17.243 1.00 30.94 269 ILE A C 1
ATOM 2168 O O . ILE A 1 269 ? -4.063 -26.089 16.331 1.00 30.94 269 ILE A O 1
ATOM 2172 N N . GLY A 1 270 ? -2.151 -26.918 16.971 1.00 25.94 270 GLY A N 1
ATOM 2173 C CA . GLY A 1 270 ? -1.069 -27.392 17.827 1.00 25.94 270 GLY A CA 1
ATOM 2174 C C . GLY A 1 270 ? -0.067 -28.253 17.038 1.00 25.94 270 GLY A C 1
ATOM 2175 O O . GLY A 1 270 ? -0.355 -28.643 15.915 1.00 25.94 270 GLY A O 1
ATOM 2176 N N . ALA A 1 271 ? 1.070 -28.517 17.695 1.00 26.97 271 ALA A N 1
ATOM 2177 C CA . ALA A 1 271 ? 1.942 -29.701 17.619 1.00 26.97 271 ALA A CA 1
ATOM 2178 C C . ALA A 1 271 ? 2.470 -30.214 16.257 1.00 26.97 271 ALA A C 1
ATOM 2180 O O . ALA A 1 271 ? 1.682 -30.545 15.388 1.00 26.97 271 ALA A O 1
ATOM 2181 N N . ALA A 1 272 ? 3.798 -30.439 16.228 1.00 29.12 272 ALA A N 1
ATOM 2182 C CA . ALA A 1 272 ? 4.534 -31.493 15.496 1.00 29.12 272 ALA A CA 1
ATOM 2183 C C . ALA A 1 272 ? 4.346 -31.546 13.957 1.00 29.12 272 ALA A C 1
ATOM 2185 O O . ALA A 1 272 ? 3.239 -31.660 13.456 1.00 29.12 272 ALA A O 1
ATOM 2186 N N . GLU A 1 273 ? 5.361 -31.453 13.103 1.00 32.53 273 GLU A N 1
ATOM 2187 C CA . GLU A 1 273 ? 6.757 -31.920 13.100 1.00 32.53 273 GLU A CA 1
ATOM 2188 C C . GLU A 1 273 ? 7.611 -30.991 12.220 1.00 32.53 273 GLU A C 1
ATOM 2190 O O . GLU A 1 273 ? 7.055 -30.404 11.260 1.00 32.53 273 GLU A O 1
#

Nearest PDB structures (foldseek):
  8otz-assembly1_Cu  TM=3.553E-01  e=7.455E+00  Bos taurus
  4o9y-assembly2_J  TM=2.320E-01  e=3.523E+00  Photorhabdus luminescens
  7z8s-assembly1_E  TM=1.919E-01  e=8.661E+00  Thermochaetoides thermophila

Radius of gyration: 28.08 Å; Cα contacts (8 Å, |Δi|>4): 130; chains: 1; bounding box: 84×46×65 Å

Solvent-accessible surface area (backbone atoms only — not comparable to full-atom values): 16376 Å² total; per-residue (Å²): 138,87,83,86,84,78,87,71,79,86,74,85,75,80,83,74,89,72,82,82,78,84,73,74,91,71,82,60,60,48,59,68,54,54,53,47,40,50,55,34,45,57,47,17,52,54,48,41,52,55,50,48,54,57,48,71,69,39,76,66,60,81,68,52,56,70,70,57,49,53,53,52,51,51,50,48,55,52,52,25,43,49,52,20,19,58,76,70,77,43,56,55,73,57,46,53,53,52,46,48,48,55,48,34,28,44,53,45,53,51,50,53,52,52,43,49,56,46,48,53,51,45,49,54,65,70,66,54,46,75,67,53,47,42,52,49,24,50,51,52,49,52,52,52,51,53,51,52,52,52,49,50,65,72,69,49,76,84,84,87,72,79,95,72,78,89,66,82,85,81,77,78,87,74,90,75,70,78,76,76,55,66,72,57,54,55,46,44,40,63,71,52,48,46,60,51,48,52,51,65,70,64,73,52,42,49,62,53,40,53,54,50,51,52,55,48,47,52,51,46,53,52,52,44,53,52,47,52,56,52,56,66,32,72,63,33,47,50,14,62,61,25,37,64,40,47,59,73,78,38,53,81,64,62,50,66,72,50,74,88,64,91,84,82,76,90,79,76,88,77,80,88,132